Protein AF-A0A1G0KWX8-F1 (afdb_monomer_lite)

Structure (mmCIF, N/CA/C/O backbone):
data_AF-A0A1G0KWX8-F1
#
_entry.id   AF-A0A1G0KWX8-F1
#
loop_
_atom_site.group_PDB
_atom_site.id
_atom_site.type_symbol
_atom_site.label_atom_id
_atom_site.label_alt_id
_atom_site.label_comp_id
_atom_site.label_asym_id
_atom_site.label_entity_id
_atom_site.label_seq_id
_atom_site.pdbx_PDB_ins_code
_atom_site.Cartn_x
_atom_site.Cartn_y
_atom_site.Cartn_z
_atom_site.occupancy
_atom_site.B_iso_or_equiv
_atom_site.auth_seq_id
_atom_site.auth_comp_id
_atom_site.auth_asym_id
_atom_site.auth_atom_id
_atom_site.pdbx_PDB_model_num
ATOM 1 N N . MET A 1 1 ? -68.740 9.541 2.809 1.00 37.09 1 MET A N 1
ATOM 2 C CA . MET A 1 1 ? -67.711 8.485 2.849 1.00 37.09 1 MET A CA 1
ATOM 3 C C . MET A 1 1 ? -66.370 9.162 3.035 1.00 37.09 1 MET A C 1
ATOM 5 O O . MET A 1 1 ? -65.960 9.946 2.193 1.00 37.09 1 MET A O 1
ATOM 9 N N . SER A 1 2 ? -65.827 8.968 4.232 1.00 33.81 2 SER A N 1
ATOM 10 C CA . SER A 1 2 ? -64.554 9.486 4.730 1.00 33.81 2 SER A CA 1
ATOM 11 C C . SER A 1 2 ? -63.434 8.486 4.424 1.00 33.81 2 SER A C 1
ATOM 13 O O . SER A 1 2 ? -63.724 7.306 4.234 1.00 33.81 2 SER A O 1
ATOM 15 N N . GLY A 1 3 ? -62.185 8.953 4.449 1.00 24.97 3 GLY A N 1
ATOM 16 C CA . GLY A 1 3 ? -60.977 8.122 4.434 1.00 24.97 3 GLY A CA 1
ATOM 17 C C . GLY A 1 3 ? -60.048 8.516 3.288 1.00 24.97 3 GLY A C 1
ATOM 18 O O . GLY A 1 3 ? -60.210 8.010 2.189 1.00 24.97 3 GLY A O 1
ATOM 19 N N . ALA A 1 4 ? -59.224 9.559 3.385 1.00 28.92 4 ALA A N 1
ATOM 20 C CA . ALA A 1 4 ? -58.066 9.788 4.264 1.00 28.92 4 ALA A CA 1
ATOM 21 C C . ALA A 1 4 ? -56.806 9.786 3.382 1.00 28.92 4 ALA A C 1
ATOM 23 O O . ALA A 1 4 ? -56.434 8.781 2.786 1.00 28.92 4 ALA A O 1
ATOM 24 N N . ARG A 1 5 ? -56.211 10.976 3.257 1.00 28.72 5 ARG A N 1
ATOM 25 C CA . ARG A 1 5 ? -54.956 11.242 2.553 1.00 28.72 5 ARG A CA 1
ATOM 26 C C . ARG A 1 5 ? -53.808 10.726 3.418 1.00 28.72 5 ARG A C 1
ATOM 28 O O . ARG A 1 5 ? -53.734 11.098 4.586 1.00 28.72 5 ARG A O 1
ATOM 35 N N . ASN A 1 6 ? -52.916 9.931 2.836 1.00 29.81 6 ASN A N 1
ATOM 36 C CA . ASN A 1 6 ? -51.619 9.641 3.436 1.00 29.81 6 ASN A CA 1
ATOM 37 C C . ASN A 1 6 ? -50.765 10.913 3.402 1.00 29.81 6 ASN A C 1
ATOM 39 O O . ASN A 1 6 ? -50.453 11.441 2.338 1.00 29.81 6 ASN A O 1
ATOM 43 N N . THR A 1 7 ? -50.428 11.415 4.584 1.00 31.72 7 THR A N 1
ATOM 44 C CA . THR A 1 7 ? -49.403 12.433 4.806 1.00 31.72 7 THR A CA 1
ATOM 45 C C . THR A 1 7 ? -48.045 11.749 4.916 1.00 31.72 7 THR A C 1
ATOM 47 O O . THR A 1 7 ? -47.721 11.188 5.961 1.00 31.72 7 THR A O 1
ATOM 50 N N . GLU A 1 8 ? -47.242 11.822 3.857 1.00 33.25 8 GLU A N 1
ATOM 51 C CA . GLU A 1 8 ? -45.789 11.667 3.945 1.00 33.25 8 GLU A CA 1
ATOM 52 C C . GLU A 1 8 ? -45.211 12.988 4.467 1.00 33.25 8 GLU A C 1
ATOM 54 O O . GLU A 1 8 ? -44.999 13.947 3.727 1.00 33.25 8 GLU A O 1
ATOM 59 N N . GLY A 1 9 ? -45.041 13.068 5.787 1.00 25.98 9 GLY A N 1
ATOM 60 C CA . GLY A 1 9 ? -44.275 14.124 6.438 1.00 25.98 9 GLY A CA 1
ATOM 61 C C . GLY A 1 9 ? -42.812 13.708 6.512 1.00 25.98 9 GLY A C 1
ATOM 62 O O . GLY A 1 9 ? -42.458 12.845 7.312 1.00 25.98 9 GLY A O 1
ATOM 63 N N . GLY A 1 10 ? -41.970 14.316 5.676 1.00 31.62 10 GLY A N 1
ATOM 64 C CA . GLY A 1 10 ? -40.521 14.194 5.770 1.00 31.62 10 GLY A CA 1
ATOM 65 C C . GLY A 1 10 ? -40.007 14.767 7.091 1.00 31.62 10 GLY A C 1
ATOM 66 O O . GLY A 1 10 ? -40.241 15.933 7.405 1.00 31.62 10 GLY A O 1
ATOM 67 N N . VAL A 1 11 ? -39.280 13.945 7.846 1.00 32.22 11 VAL A N 1
ATOM 68 C CA . VAL A 1 11 ? -38.440 14.383 8.964 1.00 32.22 11 VAL A CA 1
ATOM 69 C C . VAL A 1 11 ? -36.991 14.222 8.513 1.00 32.22 11 VAL A C 1
ATOM 71 O O . VAL A 1 11 ? -36.465 13.113 8.471 1.00 32.22 11 VAL A O 1
ATOM 74 N N . MET A 1 12 ? -36.353 15.332 8.138 1.00 33.47 12 MET A N 1
ATOM 75 C CA . MET A 1 12 ? -34.897 15.399 8.023 1.00 33.47 12 MET A CA 1
ATOM 76 C C . MET A 1 12 ? -34.293 15.298 9.430 1.00 33.47 12 MET A C 1
ATOM 78 O O . MET A 1 12 ? -34.659 16.088 10.299 1.00 33.47 12 MET A O 1
ATOM 82 N N . GLY A 1 13 ? -33.377 14.347 9.650 1.00 38.03 13 GLY A N 1
ATOM 83 C CA . GLY A 1 13 ? -32.502 14.342 10.832 1.00 38.03 13 GLY A CA 1
ATOM 84 C C . GLY A 1 13 ? -32.439 13.070 11.686 1.00 38.03 13 GLY A C 1
ATOM 85 O O . GLY A 1 13 ? -32.066 13.169 12.851 1.00 38.03 13 GLY A O 1
ATOM 86 N N . ALA A 1 14 ? -32.768 11.882 11.171 1.00 49.09 14 ALA A N 1
ATOM 87 C CA . ALA A 1 14 ? -32.475 10.626 11.873 1.00 49.09 14 ALA A CA 1
ATOM 88 C C . ALA A 1 14 ? -31.319 9.893 11.176 1.00 49.09 14 ALA A C 1
ATOM 90 O O . ALA A 1 14 ? -31.522 9.174 10.201 1.00 49.09 14 ALA A O 1
ATOM 91 N N . GLY A 1 15 ? -30.096 10.110 11.661 1.00 65.00 15 GLY A N 1
ATOM 92 C CA . GLY A 1 15 ? -28.916 9.382 11.196 1.00 65.00 15 GLY A CA 1
ATOM 93 C C . GLY A 1 15 ? -29.049 7.862 11.387 1.00 65.00 15 GLY A C 1
ATOM 94 O O . GLY A 1 15 ? -29.709 7.393 12.318 1.00 65.00 15 GLY A O 1
ATOM 95 N N . LYS A 1 16 ? -28.441 7.070 10.495 1.00 87.69 16 LYS A N 1
ATOM 96 C CA . LYS A 1 16 ? -28.470 5.595 10.532 1.00 87.69 16 LYS A CA 1
ATOM 97 C C . LYS A 1 16 ? -27.737 5.087 11.781 1.00 87.69 16 LYS A C 1
ATOM 99 O O . LYS A 1 16 ? -26.557 5.370 11.956 1.00 87.69 16 LYS A O 1
ATOM 104 N N . SER A 1 17 ? -28.402 4.303 12.632 1.00 92.19 17 SER A N 1
ATOM 105 C CA . SER A 1 17 ? -27.800 3.709 13.837 1.00 92.19 17 SER A CA 1
ATOM 106 C C . SER A 1 17 ? -27.981 2.192 13.872 1.00 92.19 17 SER A C 1
ATOM 108 O O . SER A 1 17 ? -29.020 1.672 13.467 1.00 92.19 17 SER A O 1
ATOM 110 N N . VAL A 1 18 ? -26.955 1.476 14.335 1.00 94.56 18 VAL A N 1
ATOM 111 C CA . VAL A 1 18 ? -26.939 0.016 14.468 1.00 94.56 18 VAL A CA 1
ATOM 112 C C . VAL A 1 18 ? -26.418 -0.359 15.848 1.00 94.56 18 VAL A C 1
ATOM 114 O O . VAL A 1 18 ? -25.333 0.068 16.238 1.00 94.56 18 VAL A O 1
ATOM 117 N N . TYR A 1 19 ? -27.161 -1.213 16.550 1.00 94.81 19 TYR A N 1
ATOM 118 C CA . TYR A 1 19 ? -26.778 -1.769 17.842 1.00 94.81 19 TYR A CA 1
ATOM 119 C C . TYR A 1 19 ? -26.635 -3.290 17.761 1.00 94.81 19 TYR A C 1
ATOM 121 O O . TYR A 1 19 ? -27.469 -3.982 17.169 1.00 94.81 19 TYR A O 1
ATOM 129 N N . LEU A 1 20 ? -25.547 -3.800 18.332 1.00 93.31 20 LEU A N 1
ATOM 130 C CA . LEU A 1 20 ? -25.175 -5.204 18.319 1.00 93.31 20 LEU A CA 1
ATOM 131 C C . LEU A 1 20 ? -24.772 -5.676 19.718 1.00 93.31 20 LEU A C 1
ATOM 133 O O . LEU A 1 20 ? -24.056 -4.973 20.433 1.00 93.31 20 LEU A O 1
ATOM 137 N N . GLU A 1 21 ? -25.114 -6.915 20.048 1.00 93.00 21 GLU A N 1
ATOM 138 C CA . GLU A 1 21 ? -24.707 -7.585 21.286 1.00 93.00 21 GLU A CA 1
ATOM 139 C C . GLU A 1 21 ? -23.920 -8.862 20.988 1.00 93.00 21 GLU A C 1
ATOM 141 O O . GLU A 1 21 ? -24.140 -9.536 19.981 1.00 93.00 21 GLU A O 1
ATOM 146 N N . TYR A 1 22 ? -22.991 -9.197 21.877 1.00 92.56 22 TYR A N 1
ATOM 147 C CA . TYR A 1 22 ? -22.244 -10.447 21.886 1.00 92.56 22 TYR A CA 1
ATOM 148 C C . TYR A 1 22 ? -22.314 -11.051 23.284 1.00 92.56 22 TYR A C 1
ATOM 150 O O . TYR A 1 22 ? -21.872 -10.426 24.252 1.00 92.56 22 TYR A O 1
ATOM 158 N N . TYR A 1 23 ? -22.809 -12.284 23.359 1.00 91.12 23 TYR A N 1
ATOM 159 C CA . TYR A 1 23 ? -22.892 -13.056 24.590 1.00 91.12 23 TYR A CA 1
ATOM 160 C C . TYR A 1 23 ? -22.138 -14.379 24.447 1.00 91.12 23 TYR A C 1
ATOM 162 O O . TYR A 1 23 ? -22.341 -15.123 23.489 1.00 91.12 23 TYR A O 1
ATOM 170 N N . ASP A 1 24 ? -21.282 -14.679 25.419 1.00 89.44 24 ASP A N 1
ATOM 171 C CA . ASP A 1 24 ? -20.559 -15.944 25.531 1.00 89.44 24 ASP A CA 1
ATOM 172 C C . ASP A 1 24 ? -20.396 -16.297 27.012 1.00 89.44 24 ASP A C 1
ATOM 174 O O . ASP A 1 24 ? -19.577 -15.719 27.738 1.00 89.44 24 ASP A O 1
ATOM 178 N N . SER A 1 25 ? -21.200 -17.261 27.461 1.00 83.00 25 SER A N 1
ATOM 179 C CA . SER A 1 25 ? -21.236 -17.721 28.848 1.00 83.00 25 SER A CA 1
ATOM 180 C C . SER A 1 25 ? -19.950 -18.429 29.274 1.00 83.00 25 SER A C 1
ATOM 182 O O . SER A 1 25 ? -19.564 -18.329 30.436 1.00 83.00 25 SER A O 1
ATOM 184 N N . ALA A 1 26 ? -19.251 -19.103 28.355 1.00 87.12 26 ALA A N 1
ATOM 185 C CA . ALA A 1 26 ? -18.009 -19.810 28.664 1.00 87.12 26 ALA A CA 1
ATOM 186 C C . ALA A 1 26 ? -16.863 -18.835 28.967 1.00 87.12 26 ALA A C 1
ATOM 188 O O . ALA A 1 26 ? -15.967 -19.146 29.750 1.00 87.12 26 ALA A O 1
ATOM 189 N N . ARG A 1 27 ? -16.903 -17.639 28.367 1.00 83.38 27 ARG A N 1
ATOM 190 C CA . ARG A 1 27 ? -15.904 -16.577 28.570 1.00 83.38 27 ARG A CA 1
ATOM 191 C C . ARG A 1 27 ? -16.384 -15.441 29.471 1.00 83.38 27 ARG A C 1
ATOM 193 O O . ARG A 1 27 ? -15.672 -14.445 29.597 1.00 83.38 27 ARG A O 1
ATOM 200 N N . ASN A 1 28 ? -17.569 -15.573 30.078 1.00 86.00 28 ASN A N 1
ATOM 201 C CA . ASN A 1 28 ? -18.235 -14.515 30.847 1.00 86.00 28 ASN A CA 1
ATOM 202 C C . ASN A 1 28 ? -18.228 -13.165 30.097 1.00 86.00 28 ASN A C 1
ATOM 204 O O . ASN A 1 28 ? -17.936 -12.106 30.660 1.00 86.00 28 ASN A O 1
ATOM 208 N N . ALA A 1 29 ? -18.463 -13.225 28.785 1.00 84.38 29 ALA A N 1
ATOM 209 C CA . ALA A 1 29 ? -18.433 -12.067 27.914 1.00 84.38 29 ALA A CA 1
ATOM 210 C C . ALA A 1 29 ? -19.861 -11.638 27.591 1.00 84.38 29 ALA A C 1
ATOM 212 O O . ALA A 1 29 ? -20.644 -12.406 27.044 1.00 84.38 29 ALA A O 1
ATOM 213 N N . ASP A 1 30 ? -20.158 -10.389 27.917 1.00 91.19 30 ASP A N 1
ATOM 214 C CA . ASP A 1 30 ? -21.437 -9.740 27.664 1.00 91.19 30 ASP A CA 1
ATOM 215 C C . ASP A 1 30 ? -21.135 -8.327 27.164 1.00 91.19 30 ASP A C 1
ATOM 217 O O . ASP A 1 30 ? -20.772 -7.444 27.945 1.00 91.19 30 ASP A O 1
ATOM 221 N N . LYS A 1 31 ? -21.101 -8.155 25.842 1.00 93.12 31 LYS A N 1
ATOM 222 C CA . LYS A 1 31 ? -20.548 -6.965 25.189 1.00 93.12 31 LYS A CA 1
ATOM 223 C C . LYS A 1 31 ? -21.556 -6.343 24.245 1.00 93.12 31 LYS A C 1
ATOM 225 O O . LYS A 1 31 ? -22.181 -7.051 23.467 1.00 93.12 31 LYS A O 1
ATOM 230 N N . PHE A 1 32 ? -21.580 -5.018 24.204 1.00 94.38 32 PHE A N 1
ATOM 231 C CA . PHE A 1 32 ? -22.304 -4.275 23.185 1.00 94.38 32 PHE A CA 1
ATOM 232 C C . PHE A 1 32 ? -21.353 -3.586 22.209 1.00 94.38 32 PHE A C 1
ATOM 234 O O . PHE A 1 32 ? -20.191 -3.291 22.519 1.00 94.38 32 PHE A O 1
ATOM 241 N N . TYR A 1 33 ? -21.883 -3.306 21.028 1.00 95.75 33 TYR A N 1
ATOM 242 C CA . TYR A 1 33 ? -21.298 -2.435 20.030 1.00 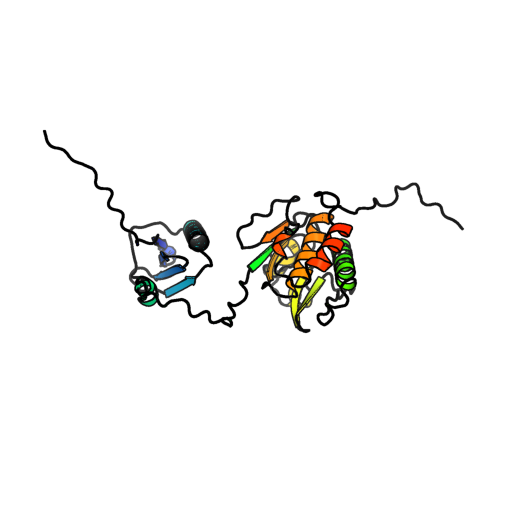95.75 33 TYR A CA 1
ATOM 243 C C . TYR A 1 33 ? -22.415 -1.617 19.382 1.00 95.75 33 TYR A C 1
ATOM 245 O O . TYR A 1 33 ? -23.362 -2.182 18.849 1.00 95.75 33 TYR A O 1
ATOM 253 N N . GLN A 1 34 ? -22.300 -0.297 19.413 1.00 93.88 34 GLN A N 1
ATOM 254 C CA . GLN A 1 34 ? -23.190 0.621 18.719 1.00 93.88 34 GLN A CA 1
ATOM 255 C C . GLN A 1 34 ? -22.392 1.415 17.700 1.00 93.88 34 GLN A C 1
ATOM 257 O O . GLN A 1 34 ? -21.266 1.823 17.973 1.00 93.88 34 GLN A O 1
ATOM 262 N N . ALA A 1 35 ? -22.982 1.667 16.544 1.00 94.69 35 ALA A N 1
ATOM 263 C CA . ALA A 1 35 ? -22.430 2.582 15.570 1.00 94.69 35 ALA A CA 1
ATOM 264 C C . ALA A 1 35 ? -23.539 3.495 15.047 1.00 94.69 35 ALA A C 1
ATOM 266 O O . ALA A 1 35 ? -24.587 3.010 14.622 1.00 94.69 35 ALA A O 1
ATOM 267 N N . THR A 1 36 ? -23.315 4.805 15.098 1.00 93.88 36 THR A N 1
ATOM 268 C CA . THR A 1 36 ? -24.276 5.808 14.632 1.00 93.88 36 THR A CA 1
ATOM 269 C C . THR A 1 36 ? -23.618 6.728 13.623 1.00 93.88 36 THR A C 1
ATOM 271 O O . THR A 1 36 ? -22.647 7.405 13.944 1.00 93.88 36 THR A O 1
ATOM 274 N N . LEU A 1 37 ? -24.178 6.762 12.421 1.00 91.25 37 LEU A N 1
ATOM 275 C CA . LEU A 1 37 ? -23.839 7.685 11.350 1.00 91.25 37 LEU A CA 1
ATOM 276 C C . LEU A 1 37 ? -24.650 8.970 11.498 1.00 91.25 37 LEU A C 1
ATOM 278 O O . LEU A 1 37 ? -25.862 8.922 11.711 1.00 91.25 37 LEU A O 1
ATOM 282 N N . LYS A 1 38 ? -23.981 10.104 11.334 1.00 87.12 38 LYS A N 1
ATOM 283 C CA . LYS A 1 38 ? -24.583 11.428 11.244 1.00 87.12 38 LYS A CA 1
ATOM 284 C C . LYS A 1 38 ? -23.724 12.277 10.313 1.00 87.12 38 LYS A C 1
ATOM 286 O O . LYS A 1 38 ? -22.532 12.428 10.567 1.00 87.12 38 LYS A O 1
ATOM 291 N N . ASP A 1 39 ? -24.330 12.803 9.254 1.00 87.81 39 ASP A N 1
ATOM 292 C CA . ASP A 1 39 ? -23.633 13.530 8.190 1.00 87.81 39 ASP A CA 1
ATOM 293 C C . ASP A 1 39 ? -22.445 12.704 7.658 1.00 87.81 39 ASP A C 1
ATOM 295 O O . ASP A 1 39 ? -22.614 11.544 7.282 1.00 87.81 39 ASP A O 1
ATOM 299 N N . SER A 1 40 ? -21.228 13.246 7.668 1.00 86.12 40 SER A N 1
ATOM 300 C CA . SER A 1 40 ? -20.014 12.521 7.284 1.00 86.12 40 SER A CA 1
ATOM 301 C C . SER A 1 40 ? -19.266 11.877 8.457 1.00 86.12 40 SER A C 1
ATOM 303 O O . SER A 1 40 ? -18.125 11.453 8.286 1.00 86.12 40 SER A O 1
ATOM 305 N N . SER A 1 41 ? -19.874 11.760 9.640 1.00 86.94 41 SER A N 1
ATOM 306 C CA . SER A 1 41 ? -19.223 11.208 10.833 1.00 86.94 41 SER A CA 1
ATOM 307 C C . SER A 1 41 ? -19.910 9.950 11.361 1.00 86.94 41 SER A C 1
ATOM 309 O O . SER A 1 41 ? -21.136 9.849 11.409 1.00 86.94 41 SER A O 1
ATOM 311 N N . VAL A 1 42 ? -19.113 8.996 11.842 1.00 92.19 42 VAL A N 1
ATOM 312 C CA . VAL A 1 42 ? -19.582 7.786 12.523 1.00 92.19 42 VAL A CA 1
ATOM 313 C C . VAL A 1 42 ? -19.093 7.784 13.967 1.00 92.19 42 VAL A C 1
ATOM 315 O O . VAL A 1 42 ? -17.897 7.862 14.240 1.00 92.19 42 VAL A O 1
ATOM 318 N N . CYS A 1 43 ? -20.017 7.665 14.917 1.00 93.69 43 CYS A N 1
ATOM 319 C CA . CYS A 1 43 ? -19.705 7.413 16.318 1.00 93.69 43 CYS A CA 1
ATOM 320 C C . CYS A 1 43 ? -19.813 5.918 16.608 1.00 93.69 43 CYS A C 1
ATOM 322 O O . CYS A 1 43 ? -20.901 5.346 16.552 1.00 93.69 43 CYS A O 1
ATOM 324 N N . TYR A 1 44 ? -18.693 5.297 16.958 1.00 95.25 44 TYR A N 1
ATOM 325 C CA . TYR A 1 44 ? -18.625 3.923 17.434 1.00 95.25 44 TYR A CA 1
ATOM 326 C C . TYR A 1 44 ? -18.598 3.912 18.958 1.00 95.25 44 TYR A C 1
ATOM 328 O O . TYR A 1 44 ? -17.766 4.586 19.558 1.00 95.25 44 TYR A O 1
ATOM 336 N N . GLN A 1 45 ? -19.448 3.111 19.594 1.00 95.12 45 GLN A N 1
ATOM 337 C CA . GLN A 1 45 ? -19.449 2.883 21.036 1.00 95.12 45 GLN A CA 1
ATOM 338 C C . GLN A 1 45 ? -19.362 1.390 21.337 1.00 95.12 45 GLN A C 1
ATOM 340 O O . GLN A 1 45 ? -19.972 0.575 20.652 1.00 95.12 45 GLN A O 1
ATOM 345 N N . TRP A 1 46 ? -18.612 1.003 22.363 1.00 96.38 46 TRP A N 1
ATOM 346 C CA . TRP A 1 46 ? -18.473 -0.403 22.740 1.00 96.38 46 TRP A CA 1
ATOM 347 C C . TRP A 1 46 ? -18.174 -0.572 24.221 1.00 96.38 46 TRP A C 1
ATOM 349 O O . TRP A 1 46 ? -17.527 0.264 24.845 1.00 96.38 46 TRP A O 1
ATOM 359 N N . GLY A 1 47 ? -18.594 -1.691 24.797 1.00 92.69 47 GLY A N 1
ATOM 360 C CA . GLY A 1 47 ? -18.353 -1.955 26.210 1.00 92.69 47 GLY A CA 1
ATOM 361 C C . GLY A 1 47 ? -19.048 -3.210 26.695 1.00 92.69 47 GLY A C 1
ATOM 362 O O . GLY A 1 47 ? -19.501 -4.025 25.895 1.00 92.69 47 GLY A O 1
ATOM 363 N N . ARG A 1 48 ? -19.124 -3.363 28.018 1.00 89.25 48 ARG A N 1
ATOM 364 C CA . ARG A 1 48 ? -19.952 -4.394 28.649 1.00 89.25 48 ARG A CA 1
ATOM 365 C C . ARG A 1 48 ? -21.413 -3.944 28.641 1.00 89.25 48 ARG A C 1
ATOM 367 O O . ARG A 1 48 ? -21.661 -2.758 28.885 1.00 89.25 48 ARG A O 1
ATOM 374 N N . CYS A 1 49 ? -22.360 -4.839 28.371 1.00 87.00 49 CYS A N 1
ATOM 375 C CA . CYS A 1 49 ? -23.783 -4.492 28.415 1.00 87.00 49 CYS A CA 1
ATOM 376 C C . CYS A 1 49 ? -24.160 -3.899 29.786 1.00 87.00 49 CYS A C 1
ATOM 378 O O . CYS A 1 49 ? -23.608 -4.280 30.820 1.00 87.00 49 CYS A O 1
ATOM 380 N N . GLY A 1 50 ? -25.030 -2.885 29.781 1.00 83.25 50 GLY A N 1
ATOM 381 C CA . GLY A 1 50 ? -25.403 -2.125 30.983 1.00 83.25 50 GLY A CA 1
ATOM 382 C C . GLY A 1 50 ? -24.398 -1.052 31.434 1.00 83.25 50 GLY A C 1
ATOM 383 O O . GLY A 1 50 ? -24.635 -0.387 32.439 1.00 83.25 50 GLY A O 1
ATOM 384 N N . THR A 1 51 ? -23.291 -0.842 30.713 1.00 86.31 51 THR A N 1
ATOM 385 C CA . THR A 1 51 ? -22.322 0.234 30.998 1.00 86.31 51 THR A CA 1
ATOM 386 C C . THR A 1 51 ? -22.370 1.335 29.938 1.00 86.31 51 THR A C 1
ATOM 388 O O . THR A 1 51 ? -22.910 1.140 28.853 1.00 86.31 51 THR A O 1
ATOM 391 N N . LYS A 1 52 ? -21.755 2.493 30.221 1.00 81.12 52 LYS A N 1
ATOM 392 C CA . LYS A 1 52 ? -21.566 3.556 29.213 1.00 81.12 52 LYS A CA 1
ATOM 393 C C . LYS A 1 52 ? -20.598 3.154 28.090 1.00 81.12 52 LYS A C 1
ATOM 395 O O . LYS A 1 52 ? -20.683 3.697 26.995 1.00 81.12 52 LYS A O 1
ATOM 400 N N . GLY A 1 53 ? -19.691 2.211 28.360 1.00 91.31 53 GLY A N 1
ATOM 401 C CA . GLY A 1 53 ? -18.638 1.809 27.432 1.00 91.31 53 GLY A CA 1
ATOM 402 C C . GLY A 1 53 ? -17.647 2.926 27.090 1.00 91.31 53 GLY A C 1
ATOM 403 O O . GLY A 1 53 ? -17.507 3.913 27.810 1.00 91.31 53 GLY A O 1
ATOM 404 N N . GLN A 1 54 ? -16.937 2.720 25.989 1.00 91.19 54 GLN A N 1
ATOM 405 C CA . GLN A 1 54 ? -16.031 3.661 25.340 1.00 91.19 54 GLN A CA 1
ATOM 406 C C . GLN A 1 54 ? -16.659 4.139 24.034 1.00 91.19 54 GLN A C 1
ATOM 408 O O . GLN A 1 54 ? -17.511 3.448 23.474 1.00 91.19 54 GLN A O 1
ATOM 413 N N . ALA A 1 55 ? -16.223 5.298 23.547 1.00 92.38 55 ALA A N 1
ATOM 414 C CA . ALA A 1 55 ? -16.670 5.858 22.283 1.00 92.38 55 ALA A CA 1
ATOM 415 C C . ALA A 1 55 ? -15.485 6.365 21.454 1.00 92.38 55 ALA A C 1
ATOM 417 O O . ALA A 1 55 ? -14.494 6.837 22.010 1.00 92.38 55 ALA A O 1
ATOM 418 N N . LYS A 1 56 ? -15.611 6.297 20.130 1.00 90.94 56 LYS A N 1
ATOM 419 C CA . LYS A 1 56 ? -14.714 6.926 19.158 1.00 90.94 56 LYS A CA 1
ATOM 420 C C . LYS A 1 56 ? -15.555 7.533 18.048 1.00 90.94 56 LYS A C 1
ATOM 422 O O . LYS A 1 56 ? -16.440 6.865 17.520 1.00 90.94 56 LYS A O 1
ATOM 427 N N . VAL A 1 57 ? -15.275 8.782 17.705 1.00 91.56 57 VAL A N 1
ATOM 428 C CA . VAL A 1 57 ? -15.869 9.446 16.544 1.00 91.56 57 VAL A CA 1
ATOM 429 C C . VAL A 1 57 ? -14.848 9.424 15.416 1.00 91.56 57 VAL A C 1
ATOM 431 O O . VAL A 1 57 ? -13.677 9.725 15.636 1.00 91.56 57 VAL A O 1
ATOM 434 N N . GLU A 1 58 ? -15.290 9.039 14.227 1.00 84.62 58 GLU A N 1
ATOM 435 C CA . GLU A 1 58 ? -14.517 9.117 12.991 1.00 84.62 58 GLU A CA 1
ATOM 436 C C . GLU A 1 58 ? -15.266 10.026 12.019 1.00 84.62 58 GLU A C 1
ATOM 438 O O . GLU A 1 58 ? -16.467 9.860 11.814 1.00 84.62 58 GLU A O 1
ATOM 443 N N . THR A 1 59 ? -14.572 11.011 11.456 1.00 85.38 59 THR A N 1
ATOM 444 C CA . THR A 1 59 ? -15.121 11.908 10.435 1.00 85.38 59 THR A CA 1
ATOM 445 C C . THR A 1 59 ? -14.515 11.538 9.095 1.00 85.38 59 THR A C 1
ATOM 447 O O . THR A 1 59 ? -13.307 11.341 8.983 1.00 85.38 59 THR A O 1
ATOM 450 N N . HIS A 1 60 ? -15.366 11.439 8.085 1.00 80.88 60 HIS A N 1
ATOM 451 C CA . HIS A 1 60 ? -15.013 11.072 6.726 1.00 80.88 60 HIS A CA 1
ATOM 452 C C . HIS A 1 60 ? -15.236 12.257 5.781 1.00 80.88 60 HIS A C 1
ATOM 454 O O . HIS A 1 60 ? -15.902 13.239 6.114 1.00 80.88 60 HIS A O 1
ATOM 460 N N . SER A 1 61 ? -14.694 12.145 4.571 1.00 70.62 61 SER A N 1
ATOM 461 C CA . SER A 1 61 ? -14.790 13.168 3.524 1.00 70.62 61 SER A CA 1
ATOM 462 C C . SER A 1 61 ? -16.208 13.371 2.982 1.00 70.62 61 SER A C 1
ATOM 464 O O . SER A 1 61 ? -16.507 14.413 2.408 1.00 70.62 61 SER A O 1
ATOM 466 N N . SER A 1 62 ? -17.091 12.381 3.141 1.00 73.19 62 SER A N 1
ATOM 467 C CA . SER A 1 62 ? -18.482 12.443 2.690 1.00 73.19 62 SER A CA 1
ATOM 468 C C . SER A 1 62 ? -19.387 11.519 3.506 1.00 73.19 62 SER A C 1
ATOM 470 O O . SER A 1 62 ? -18.928 10.544 4.105 1.00 73.19 62 SER A O 1
ATOM 472 N N . GLU A 1 63 ? -20.693 11.787 3.480 1.00 77.31 63 GLU A N 1
ATOM 473 C CA . GLU A 1 63 ? -21.718 10.910 4.067 1.00 77.31 63 GLU A CA 1
ATOM 474 C C . GLU A 1 63 ? -21.684 9.498 3.459 1.00 77.31 63 GLU A C 1
ATOM 476 O O . GLU A 1 63 ? -21.844 8.501 4.165 1.00 77.31 63 GLU A O 1
ATOM 481 N N . ARG A 1 64 ? -21.394 9.384 2.155 1.00 72.94 64 ARG A N 1
ATOM 482 C CA . ARG A 1 64 ? -21.258 8.087 1.478 1.00 72.94 64 ARG A CA 1
ATOM 483 C C . ARG A 1 64 ? -20.096 7.272 2.048 1.00 72.94 64 ARG A C 1
ATOM 485 O O . ARG A 1 64 ? -20.289 6.095 2.348 1.00 72.94 64 ARG A O 1
ATOM 492 N N . ALA A 1 65 ? -18.928 7.894 2.223 1.00 66.00 65 ALA A N 1
ATOM 493 C CA . ALA A 1 65 ? -17.753 7.242 2.801 1.00 66.00 65 ALA A CA 1
ATOM 494 C C . ALA A 1 65 ? -18.007 6.809 4.256 1.00 66.00 65 ALA A C 1
ATOM 496 O O . ALA A 1 65 ? -17.684 5.687 4.640 1.00 66.00 65 ALA A O 1
ATOM 497 N N . ALA A 1 66 ? -18.671 7.658 5.044 1.00 82.19 66 ALA A N 1
ATOM 498 C CA . ALA A 1 66 ? -19.063 7.334 6.412 1.00 82.19 66 ALA A CA 1
ATOM 499 C C . ALA A 1 66 ? -20.067 6.165 6.477 1.00 82.19 66 ALA A C 1
ATOM 501 O O . ALA A 1 66 ? -19.950 5.277 7.322 1.00 82.19 66 ALA A O 1
ATOM 502 N N . SER A 1 67 ? -21.030 6.116 5.553 1.00 83.88 67 SER A N 1
ATOM 503 C CA . SER A 1 67 ? -21.992 5.013 5.448 1.00 83.88 67 SER A CA 1
ATOM 504 C C . SER A 1 67 ? -21.322 3.683 5.079 1.00 83.88 67 SER A C 1
ATOM 506 O O . SER A 1 67 ? -21.644 2.652 5.672 1.00 83.88 67 SER A O 1
ATOM 508 N N . GLN A 1 68 ? -20.348 3.700 4.162 1.00 81.25 68 GLN A N 1
ATOM 509 C CA . GLN A 1 68 ? -19.559 2.512 3.817 1.00 81.25 68 GLN A CA 1
ATOM 510 C C . GLN A 1 68 ? -18.727 2.020 5.007 1.00 81.25 68 GLN A C 1
ATOM 512 O O . GLN A 1 68 ? -18.806 0.843 5.355 1.00 81.25 68 GLN A O 1
ATOM 517 N N . ALA A 1 69 ? -18.018 2.921 5.697 1.00 82.56 69 ALA A N 1
ATOM 518 C CA . ALA A 1 69 ? -17.239 2.579 6.889 1.00 82.56 69 ALA A CA 1
ATOM 519 C C . ALA A 1 69 ? -18.114 1.965 8.001 1.00 82.56 69 ALA A C 1
ATOM 521 O O . ALA A 1 69 ? -17.736 0.969 8.631 1.00 82.56 69 ALA A O 1
ATOM 522 N N . LEU A 1 70 ? -19.321 2.509 8.202 1.00 90.06 70 LEU A N 1
ATOM 523 C CA . LEU A 1 70 ? -20.320 1.943 9.107 1.00 90.06 70 LEU A CA 1
ATOM 524 C C . LEU A 1 70 ? -20.680 0.500 8.713 1.00 90.06 70 LEU A C 1
ATOM 526 O O . LEU A 1 70 ? -20.662 -0.393 9.565 1.00 90.06 70 LEU A O 1
ATOM 530 N N . ASP A 1 71 ? -21.018 0.264 7.445 1.00 86.19 71 ASP A N 1
ATOM 531 C CA . ASP A 1 71 ? -21.456 -1.049 6.960 1.00 86.19 71 ASP A CA 1
ATOM 532 C C . ASP A 1 71 ? -20.338 -2.096 7.037 1.00 86.19 71 ASP A C 1
ATOM 534 O O . ASP A 1 71 ? -20.569 -3.226 7.487 1.00 86.19 71 ASP A O 1
ATOM 538 N N . GLU A 1 72 ? -19.106 -1.709 6.709 1.00 87.31 72 GLU A N 1
ATOM 539 C CA . GLU A 1 72 ? -17.922 -2.549 6.877 1.00 87.31 72 GLU A CA 1
ATOM 540 C C . GLU A 1 72 ? -17.735 -2.959 8.336 1.00 87.31 72 GLU A C 1
ATOM 542 O O . GLU A 1 72 ? -17.625 -4.157 8.631 1.00 87.31 72 GLU A O 1
ATOM 547 N N . LYS A 1 73 ? -17.784 -1.998 9.268 1.00 90.19 73 LYS A N 1
ATOM 548 C CA . LYS A 1 73 ? -17.640 -2.285 10.700 1.00 90.19 73 LYS A CA 1
ATOM 549 C C . LYS A 1 73 ? -18.743 -3.188 11.222 1.00 90.19 73 LYS A C 1
ATOM 551 O O . LYS A 1 73 ? -18.458 -4.122 11.975 1.00 90.19 73 LYS A O 1
ATOM 556 N N . VAL A 1 74 ? -19.987 -2.969 10.806 1.00 90.56 74 VAL A N 1
ATOM 557 C CA . VAL A 1 74 ? -21.111 -3.833 11.186 1.00 90.56 74 VAL A CA 1
ATOM 558 C C . VAL A 1 74 ? -20.912 -5.254 10.649 1.00 90.56 74 VAL A C 1
ATOM 560 O O . VAL A 1 74 ? -21.115 -6.214 11.395 1.00 90.56 74 VAL A O 1
ATOM 563 N N . SER A 1 75 ? -20.451 -5.411 9.404 1.00 86.88 75 SER A N 1
ATOM 564 C CA . SER A 1 75 ? -20.169 -6.729 8.816 1.00 86.88 75 SER A CA 1
ATOM 565 C C . SER A 1 75 ? -19.032 -7.462 9.543 1.00 86.88 75 SER A C 1
ATOM 567 O O . SER A 1 75 ? -19.133 -8.658 9.825 1.00 86.88 75 SER A O 1
ATOM 569 N N . GLU A 1 76 ? -17.974 -6.740 9.926 1.00 87.88 76 GLU A N 1
ATOM 570 C CA . GLU A 1 76 ? -16.845 -7.271 10.689 1.00 87.88 76 GLU A CA 1
ATOM 571 C C . GLU A 1 76 ? -17.306 -7.791 12.056 1.00 87.88 76 GLU A C 1
ATOM 573 O O . GLU A 1 76 ? -16.915 -8.882 12.479 1.00 87.88 76 GLU A O 1
ATOM 578 N N . LYS A 1 77 ? -18.167 -7.035 12.749 1.00 92.25 77 LYS A N 1
ATOM 579 C CA . LYS A 1 77 ? -18.725 -7.444 14.043 1.00 92.25 77 LYS A CA 1
ATOM 580 C C . LYS A 1 77 ? -19.663 -8.636 13.907 1.00 92.25 77 LYS A C 1
ATOM 582 O O . LYS A 1 77 ? -19.551 -9.563 14.706 1.00 92.25 77 LYS A O 1
ATOM 587 N N . ALA A 1 78 ? -20.505 -8.668 12.876 1.00 87.94 78 ALA A N 1
ATOM 588 C CA . ALA A 1 78 ? -21.371 -9.812 12.604 1.00 87.94 78 ALA A CA 1
ATOM 589 C C . ALA A 1 78 ? -20.560 -11.108 12.412 1.00 87.94 78 ALA A C 1
ATOM 591 O O . ALA A 1 78 ? -20.859 -12.122 13.039 1.00 87.94 78 ALA A O 1
ATOM 592 N N . ARG A 1 79 ? -19.453 -11.063 11.653 1.00 89.50 79 ARG A N 1
ATOM 593 C CA . ARG A 1 79 ? -18.532 -12.212 11.496 1.00 89.50 79 ARG A CA 1
ATOM 594 C C . ARG A 1 79 ? -17.883 -12.658 12.812 1.00 89.50 79 ARG A C 1
ATOM 596 O O . ARG A 1 79 ? -17.498 -13.814 12.941 1.00 89.50 79 ARG A O 1
ATOM 603 N N . LYS A 1 80 ? -17.771 -11.759 13.793 1.00 89.06 80 LYS A N 1
ATOM 604 C CA . LYS A 1 80 ? -17.257 -12.042 15.145 1.00 89.06 80 LYS A CA 1
ATOM 605 C C . LYS A 1 80 ? -18.330 -12.575 16.106 1.00 89.06 80 LYS A C 1
ATOM 607 O O . LYS A 1 80 ? -18.049 -12.711 17.292 1.00 89.06 80 LYS A O 1
ATOM 612 N N . GLY A 1 81 ? -19.535 -12.872 15.614 1.00 90.75 81 GLY A N 1
ATOM 613 C CA . GLY A 1 81 ? -20.631 -13.437 16.403 1.00 90.75 81 GLY A CA 1
ATOM 614 C C . GLY A 1 81 ? -21.513 -12.400 17.098 1.00 90.75 81 GLY A C 1
ATOM 615 O O . GLY A 1 81 ? -22.339 -12.770 17.927 1.00 90.75 81 GLY A O 1
ATOM 616 N N . TYR A 1 82 ? -21.354 -11.110 16.788 1.00 94.62 82 TYR A N 1
ATOM 617 C CA . TYR A 1 82 ? -22.287 -10.093 17.267 1.00 94.62 82 TYR A CA 1
ATOM 618 C C . TYR A 1 82 ? -23.626 -10.206 16.530 1.00 94.62 82 TYR A C 1
ATOM 620 O O . TYR A 1 82 ? -23.658 -10.370 15.311 1.00 94.62 82 TYR A O 1
ATOM 628 N N . SER A 1 83 ? -24.727 -10.052 17.259 1.00 90.81 83 SER A N 1
ATOM 629 C CA . SER A 1 83 ? -26.091 -10.119 16.727 1.00 90.81 83 SER A CA 1
ATOM 630 C C . SER A 1 83 ? -26.789 -8.768 16.848 1.00 90.81 83 SER A C 1
ATOM 632 O O . SER A 1 83 ? -26.605 -8.068 17.841 1.00 90.81 83 SER A O 1
ATOM 634 N N . ARG A 1 84 ? -27.596 -8.393 15.847 1.00 91.38 84 ARG A N 1
ATOM 635 C CA . ARG A 1 84 ? -28.427 -7.178 15.911 1.00 91.38 84 ARG A CA 1
ATOM 636 C C . ARG A 1 84 ? -29.519 -7.346 16.962 1.00 91.38 84 ARG A C 1
ATOM 638 O O . ARG A 1 84 ? -30.270 -8.317 16.906 1.00 91.38 84 ARG A O 1
ATOM 645 N N . THR A 1 85 ? -29.632 -6.378 17.864 1.00 87.25 85 THR A N 1
ATOM 646 C CA . THR A 1 85 ? -30.705 -6.302 18.865 1.00 87.25 85 THR A CA 1
ATOM 647 C C . THR A 1 85 ? -31.328 -4.902 18.853 1.00 87.25 85 THR A C 1
ATOM 649 O O . THR A 1 85 ? -30.853 -4.006 18.157 1.00 87.25 85 THR A O 1
ATOM 652 N N . GLY A 1 86 ? -32.429 -4.711 19.583 1.00 80.00 86 GLY A N 1
ATOM 653 C CA . GLY A 1 86 ? -33.123 -3.419 19.690 1.00 80.00 86 GLY A CA 1
ATOM 654 C C . GLY A 1 86 ? -32.559 -2.480 20.760 1.00 80.00 86 GLY A C 1
ATOM 655 O O . GLY A 1 86 ? -33.238 -1.529 21.140 1.00 80.00 86 GLY A O 1
ATOM 656 N N . GLY A 1 87 ? -31.376 -2.777 21.306 1.00 81.38 87 GLY A N 1
ATOM 657 C CA . GLY A 1 87 ? -30.754 -1.951 22.335 1.00 81.38 87 GLY A CA 1
ATOM 658 C C . GLY A 1 87 ? -30.255 -0.607 21.802 1.00 81.38 87 GLY A C 1
ATOM 659 O O . GLY A 1 87 ? -30.156 -0.376 20.598 1.00 81.38 87 GLY A O 1
ATOM 660 N N . SER A 1 88 ? -29.929 0.296 22.724 1.00 85.00 88 SER A N 1
ATOM 661 C CA . SER A 1 88 ? -29.239 1.545 22.407 1.00 85.00 88 SER A CA 1
ATOM 662 C C . SER A 1 88 ? -28.515 2.076 23.638 1.00 85.00 88 SER A C 1
ATOM 664 O O . SER A 1 88 ? -29.062 2.051 24.742 1.00 85.00 88 SER A O 1
ATOM 666 N N . VAL A 1 89 ? -27.314 2.603 23.445 1.00 83.94 89 VAL A N 1
ATOM 667 C CA . VAL A 1 89 ? -26.565 3.381 24.428 1.00 83.94 89 VAL A CA 1
ATOM 668 C C . VAL A 1 89 ? -26.624 4.854 24.015 1.00 83.94 89 VAL A C 1
ATOM 670 O O . VAL A 1 89 ? -26.450 5.162 22.833 1.00 83.94 89 VAL A O 1
ATOM 673 N N . PRO A 1 90 ? -26.875 5.787 24.952 1.00 84.38 90 PRO A N 1
ATOM 674 C CA . PRO A 1 90 ? -26.876 7.210 24.638 1.00 84.38 90 PRO A CA 1
ATOM 675 C C . PRO A 1 90 ? -25.552 7.650 24.002 1.00 84.38 90 PRO A C 1
ATOM 677 O O . PRO A 1 90 ? -24.468 7.310 24.489 1.00 84.38 90 PRO A O 1
ATOM 680 N N . LEU A 1 91 ? -25.647 8.422 22.920 1.00 83.62 91 LEU A N 1
ATOM 681 C CA . LEU A 1 91 ? -24.480 8.981 22.243 1.00 83.62 91 LEU A CA 1
ATOM 682 C C . LEU A 1 91 ? -23.751 9.982 23.154 1.00 83.62 91 LEU A C 1
ATOM 684 O O . LEU A 1 91 ? -24.399 10.656 23.963 1.00 83.62 91 LEU A O 1
ATOM 688 N N . PRO A 1 92 ? -22.422 10.134 23.015 1.00 80.62 92 PRO A N 1
ATOM 689 C CA . PRO A 1 92 ? -21.693 11.201 23.688 1.00 80.62 92 PRO A CA 1
ATOM 690 C C . PRO A 1 92 ? -22.270 12.573 23.308 1.00 80.62 92 PRO A C 1
ATOM 692 O O . PRO A 1 92 ? -22.644 12.800 22.154 1.00 80.62 92 PRO A O 1
ATOM 695 N N . GLN A 1 93 ? -22.336 13.500 24.271 1.00 72.94 93 GLN A N 1
ATOM 696 C CA . GLN A 1 93 ? -22.922 14.833 24.059 1.00 72.94 93 GLN A CA 1
ATOM 697 C C . GLN A 1 93 ? -22.254 15.598 22.908 1.00 72.94 93 GLN A C 1
ATOM 699 O O . GLN A 1 93 ? -22.956 16.260 22.147 1.00 72.94 93 GLN A O 1
ATOM 704 N N . GLU A 1 94 ? -20.941 15.436 22.733 1.00 69.44 94 GLU A N 1
ATOM 705 C CA . GLU A 1 94 ? -20.159 16.049 21.650 1.00 69.44 94 GLU A CA 1
ATOM 706 C C . GLU A 1 94 ? -20.658 15.638 20.254 1.00 69.44 94 GLU A C 1
ATOM 708 O O . GLU A 1 94 ? -20.757 16.470 19.359 1.00 69.44 94 GLU A O 1
ATOM 713 N N . PHE A 1 95 ? -21.079 14.381 20.076 1.00 76.25 95 PHE A N 1
ATOM 714 C CA . PHE A 1 95 ? -21.634 13.897 18.806 1.00 76.25 95 PHE A CA 1
ATOM 715 C C . PHE A 1 95 ? -23.099 14.333 18.606 1.00 76.25 95 PHE A C 1
ATOM 717 O O . PHE A 1 95 ? -23.564 14.591 17.489 1.00 76.25 95 PHE A O 1
ATOM 724 N N . SER A 1 96 ? -23.840 14.464 19.710 1.00 64.06 96 SER A N 1
ATOM 725 C CA . SER A 1 96 ? -25.244 14.877 19.698 1.00 64.06 96 SER A CA 1
ATOM 726 C C . SER A 1 96 ? -25.410 16.364 19.337 1.00 64.06 96 SER A C 1
ATOM 728 O O . SER A 1 96 ? -26.278 16.708 18.535 1.00 64.06 96 SER A O 1
ATOM 730 N N . GLN A 1 97 ? -24.529 17.242 19.836 1.00 59.47 97 GLN A N 1
ATOM 731 C CA . GLN A 1 97 ? -24.640 18.702 19.676 1.00 59.47 97 GLN A CA 1
ATOM 732 C C . GLN A 1 97 ? -24.235 19.247 18.296 1.00 59.47 97 GLN A C 1
ATOM 734 O O . GLN A 1 97 ? -24.655 20.346 17.945 1.00 59.47 97 GLN A O 1
ATOM 739 N N . ALA A 1 98 ? -23.540 18.476 17.455 1.00 58.84 98 ALA A N 1
ATOM 740 C CA . ALA A 1 98 ? -23.187 18.876 16.085 1.00 58.84 98 ALA A CA 1
ATOM 741 C C . ALA A 1 98 ? -24.391 18.988 15.103 1.00 58.84 98 ALA A C 1
ATOM 743 O O . ALA A 1 98 ? -24.196 19.009 13.900 1.00 58.84 98 ALA A O 1
ATOM 744 N N . ALA A 1 99 ? -25.646 18.989 15.588 1.00 46.19 99 ALA A N 1
ATOM 745 C CA . ALA A 1 99 ? -26.883 18.982 14.778 1.00 46.19 99 ALA A CA 1
ATOM 746 C C . ALA A 1 99 ? -27.618 20.333 14.675 1.00 46.19 99 ALA A C 1
ATOM 748 O O . ALA A 1 99 ? -28.666 20.391 14.034 1.00 46.19 99 ALA A O 1
ATOM 749 N N . SER A 1 100 ? -27.128 21.412 15.287 1.00 41.69 100 SER A N 1
ATOM 750 C CA . SER A 1 100 ? -27.764 22.725 15.115 1.00 41.69 100 SER A CA 1
ATOM 751 C C . SER A 1 100 ? -27.015 23.532 14.055 1.00 41.69 100 SER A C 1
ATOM 753 O O . SER A 1 100 ? -25.814 23.745 14.226 1.00 41.69 100 SER A O 1
ATOM 755 N N . PRO A 1 101 ? -27.681 24.009 12.985 1.00 41.47 101 PRO A N 1
ATOM 756 C CA . PRO A 1 101 ? -27.030 24.857 11.999 1.00 41.47 101 PRO A CA 1
ATOM 757 C C . PRO A 1 101 ? -26.603 26.165 12.686 1.00 41.47 101 PRO A C 1
ATOM 759 O O . PRO A 1 101 ? -27.456 26.851 13.258 1.00 41.47 101 PRO A O 1
ATOM 762 N N . PRO A 1 102 ? -25.311 26.535 12.675 1.00 44.06 102 PRO A N 1
ATOM 763 C CA . PRO A 1 102 ? -24.908 27.853 13.135 1.00 44.06 102 PRO A C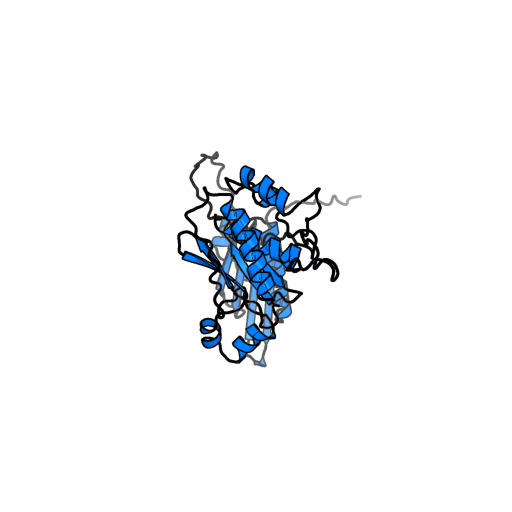A 1
ATOM 764 C C . PRO A 1 102 ? -25.487 28.919 12.185 1.00 44.06 102 PRO A C 1
ATOM 766 O O . PRO A 1 102 ? -25.660 28.652 10.990 1.00 44.06 102 PRO A O 1
ATOM 769 N N . PRO A 1 103 ? -25.819 30.126 12.684 1.00 38.44 103 PRO A N 1
ATOM 770 C CA . PRO A 1 103 ? -26.318 31.200 11.839 1.00 38.44 103 PRO A CA 1
ATOM 771 C C . PRO A 1 103 ? -25.288 31.495 10.750 1.00 38.44 103 PRO A C 1
ATOM 773 O O . PRO A 1 103 ? -24.096 31.624 11.029 1.00 38.44 103 PRO A O 1
ATOM 776 N N . LYS A 1 104 ? -25.787 31.567 9.514 1.00 43.31 104 LYS A N 1
ATOM 777 C CA . LYS A 1 104 ? -25.058 31.824 8.272 1.00 43.31 104 LYS A CA 1
ATOM 778 C C . LYS A 1 104 ? -24.127 33.031 8.449 1.00 43.31 104 LYS A C 1
ATOM 780 O O . LYS A 1 104 ? -24.559 34.169 8.299 1.00 43.31 104 LYS A O 1
ATOM 785 N N . LYS A 1 105 ? -22.862 32.781 8.788 1.00 37.34 105 LYS A N 1
ATOM 786 C CA . LYS A 1 105 ? -21.788 33.728 8.509 1.00 37.34 105 LYS A CA 1
ATOM 787 C C . LYS A 1 105 ? -21.422 33.523 7.051 1.00 37.34 105 LYS A C 1
ATOM 789 O O . LYS A 1 105 ? -21.140 32.402 6.631 1.00 37.34 105 LYS A O 1
ATOM 794 N N . GLU A 1 106 ? -21.542 34.601 6.287 1.00 40.22 106 GLU A N 1
ATOM 795 C CA . GLU A 1 106 ? -20.956 34.716 4.958 1.00 40.22 106 GLU A CA 1
ATOM 796 C C . GLU A 1 106 ? -19.509 34.212 4.995 1.00 40.22 106 GLU A C 1
ATOM 798 O O . GLU A 1 106 ? -18.832 34.391 6.013 1.00 40.22 106 GLU A O 1
ATOM 803 N N . PRO A 1 107 ? -19.046 33.535 3.933 1.00 38.69 107 PRO A N 1
ATOM 804 C CA . PRO A 1 107 ? -17.708 32.989 3.916 1.00 38.69 107 PRO A CA 1
ATOM 805 C C . PRO A 1 107 ? -16.727 34.158 3.863 1.00 38.69 107 PRO A C 1
ATOM 807 O O . PRO A 1 107 ? -16.471 34.725 2.804 1.00 38.69 107 PRO A O 1
ATOM 810 N N . GLU A 1 108 ? -16.163 34.514 5.015 1.00 37.06 108 GLU A N 1
ATOM 811 C CA . GLU A 1 108 ? -14.833 35.099 5.036 1.00 37.06 108 GLU A CA 1
ATOM 812 C C . GLU A 1 108 ? -13.898 34.010 4.514 1.00 37.06 108 GLU A C 1
ATOM 814 O O . GLU A 1 108 ? -13.561 33.046 5.201 1.00 37.06 108 GLU A O 1
ATOM 819 N N . THR A 1 109 ? -13.570 34.131 3.230 1.00 35.72 109 THR A N 1
ATOM 820 C CA . THR A 1 109 ? -12.476 33.427 2.577 1.00 35.72 109 THR A CA 1
ATOM 821 C C . THR A 1 109 ? -11.211 33.698 3.373 1.00 35.72 109 THR A C 1
ATOM 823 O O . THR A 1 109 ? -10.597 34.754 3.224 1.00 35.72 109 THR A O 1
ATOM 826 N N . ASN A 1 110 ? -10.854 32.759 4.241 1.00 37.41 110 ASN A N 1
ATOM 827 C CA . ASN A 1 110 ? -9.544 32.703 4.852 1.00 37.41 110 ASN A CA 1
ATOM 828 C C . ASN A 1 110 ? -8.692 31.789 3.953 1.00 37.41 110 ASN A C 1
ATOM 830 O O . ASN A 1 110 ? -8.943 30.583 3.941 1.00 37.41 110 ASN A O 1
ATOM 834 N N . PRO A 1 111 ? -7.774 32.330 3.132 1.00 37.00 111 PRO A N 1
ATOM 835 C CA . PRO A 1 111 ? -7.056 31.547 2.127 1.00 37.00 111 PRO A CA 1
ATOM 836 C C . PRO A 1 111 ? -6.004 30.575 2.693 1.00 37.00 111 PRO A C 1
ATOM 838 O O . PRO A 1 111 ? -5.430 29.836 1.908 1.00 37.00 111 PRO A O 1
ATOM 841 N N . ASP A 1 112 ? -5.796 30.514 4.014 1.00 39.06 112 ASP A N 1
ATOM 842 C CA . ASP A 1 112 ? -4.691 29.760 4.635 1.00 39.06 112 ASP A CA 1
ATOM 843 C C . ASP A 1 112 ? -5.130 28.720 5.688 1.00 39.06 112 ASP A C 1
ATOM 845 O O . ASP A 1 112 ? -4.408 28.441 6.645 1.00 39.06 112 ASP A O 1
ATOM 849 N N . GLN A 1 113 ? -6.314 28.108 5.559 1.00 37.44 113 GLN A N 1
ATOM 850 C CA . GLN A 1 113 ? -6.539 26.835 6.258 1.00 37.44 113 GLN A CA 1
ATOM 851 C C . GLN A 1 113 ? -5.983 25.695 5.409 1.00 37.44 113 GLN A C 1
ATOM 853 O O . GLN A 1 113 ? -6.698 25.120 4.591 1.00 37.44 113 GLN A O 1
ATOM 858 N N . ASP A 1 114 ? -4.707 25.384 5.648 1.00 38.75 114 ASP A N 1
ATOM 859 C CA . ASP A 1 114 ? -4.064 24.116 5.308 1.00 38.75 114 ASP A CA 1
ATOM 860 C C . ASP A 1 114 ? -4.926 22.961 5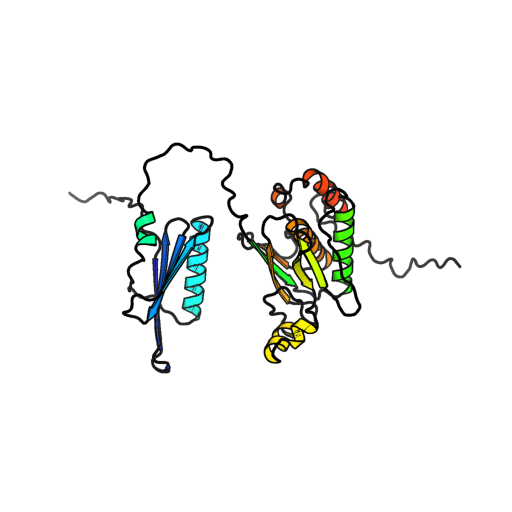.837 1.00 38.75 114 ASP A C 1
ATOM 862 O O . ASP A 1 114 ? -4.790 22.489 6.968 1.00 38.75 114 ASP A O 1
ATOM 866 N N . SER A 1 115 ? -5.876 22.514 5.019 1.00 47.53 115 SER A N 1
ATOM 867 C CA . SER A 1 115 ? -6.480 21.204 5.170 1.00 47.53 115 SER A CA 1
ATOM 868 C C . SER A 1 115 ? -5.342 20.199 5.070 1.00 47.53 115 SER A C 1
ATOM 870 O O . SER A 1 115 ? -4.721 20.112 4.006 1.00 47.53 115 SER A O 1
ATOM 872 N N . GLU A 1 116 ? -5.048 19.476 6.157 1.00 43.75 116 GLU A N 1
ATOM 873 C CA . GLU A 1 116 ? -4.078 18.379 6.123 1.00 43.75 116 GLU A CA 1
ATOM 874 C C . GLU A 1 116 ? -4.319 17.547 4.855 1.00 43.75 116 GLU A C 1
ATOM 876 O O . GLU A 1 116 ? -5.476 17.201 4.571 1.00 43.75 116 GLU A O 1
ATOM 881 N N . PRO A 1 117 ? -3.276 17.269 4.049 1.00 47.91 117 PRO A N 1
ATOM 882 C CA . PRO A 1 117 ? -3.459 16.577 2.787 1.00 47.91 117 PRO A CA 1
ATOM 883 C C . PRO A 1 117 ? -4.131 15.247 3.090 1.00 47.91 117 PRO A C 1
ATOM 885 O O . PRO A 1 117 ? -3.593 14.449 3.859 1.00 47.91 117 PRO A O 1
ATOM 888 N N . ALA A 1 118 ? -5.319 15.041 2.514 1.00 56.69 118 ALA A N 1
ATOM 889 C CA . ALA A 1 118 ? -6.106 13.833 2.703 1.00 56.69 118 ALA A CA 1
ATOM 890 C C . ALA A 1 118 ? -5.187 12.616 2.542 1.00 56.69 118 ALA A C 1
ATOM 892 O O . ALA A 1 118 ? -4.687 12.348 1.446 1.00 56.69 118 ALA A O 1
ATOM 893 N N . SER A 1 119 ? -4.900 11.937 3.654 1.00 55.97 119 SER A N 1
ATOM 894 C CA . SER A 1 119 ? -4.101 10.723 3.622 1.00 55.97 119 SER A CA 1
ATOM 895 C C . SER A 1 119 ? -4.945 9.642 2.965 1.00 55.97 119 SER A C 1
ATOM 897 O O . SER A 1 119 ? -6.106 9.430 3.322 1.00 55.97 119 SER A O 1
ATOM 899 N N . TYR A 1 120 ? -4.379 8.989 1.960 1.00 69.88 120 TYR A N 1
ATOM 900 C CA . TYR A 1 120 ? -4.980 7.819 1.347 1.00 69.88 120 TYR A CA 1
ATOM 901 C C . TYR A 1 120 ? -3.933 6.714 1.264 1.00 69.88 120 TYR A C 1
ATOM 903 O O . TYR A 1 120 ? -2.733 6.915 1.470 1.00 69.88 120 TYR A O 1
ATOM 911 N N . PHE A 1 121 ? -4.419 5.510 1.014 1.00 73.06 121 PHE A N 1
ATOM 912 C CA . PHE A 1 121 ? -3.622 4.304 1.065 1.00 73.06 121 PHE A CA 1
ATOM 913 C C . PHE A 1 121 ? -3.619 3.626 -0.296 1.00 73.06 121 PHE A C 1
ATOM 915 O O . PHE A 1 121 ? -4.677 3.407 -0.888 1.00 73.06 121 PHE A O 1
ATOM 922 N N . LEU A 1 122 ? -2.430 3.253 -0.759 1.00 76.25 122 LEU A N 1
ATOM 923 C CA . LEU A 1 122 ? -2.242 2.377 -1.905 1.00 76.25 122 LEU A CA 1
ATOM 924 C C . LEU A 1 122 ? -2.175 0.937 -1.400 1.00 76.25 122 LEU A C 1
ATOM 926 O O . LEU A 1 122 ? -1.220 0.546 -0.731 1.00 76.25 122 LEU A O 1
ATOM 930 N N . ASN A 1 123 ? -3.194 0.148 -1.710 1.00 78.94 123 ASN A N 1
ATOM 931 C CA . ASN A 1 123 ? -3.192 -1.292 -1.514 1.00 78.94 123 ASN A CA 1
ATOM 932 C C . ASN A 1 123 ? -2.577 -1.941 -2.747 1.00 78.94 123 ASN A C 1
ATOM 934 O O . ASN A 1 123 ? -3.021 -1.675 -3.858 1.00 78.94 123 ASN A O 1
ATOM 938 N N . TRP A 1 124 ? -1.612 -2.829 -2.580 1.00 85.88 124 TRP A N 1
ATOM 939 C CA . TRP A 1 124 ? -1.057 -3.594 -3.693 1.00 85.88 124 TRP A CA 1
ATOM 940 C C . TRP A 1 124 ? -1.169 -5.089 -3.427 1.00 85.88 124 TRP A C 1
ATOM 942 O O . TRP A 1 124 ? -1.241 -5.520 -2.275 1.00 85.88 124 TRP A O 1
ATOM 952 N N . LYS A 1 125 ? -1.186 -5.881 -4.498 1.00 84.50 125 LYS A N 1
ATOM 953 C CA . LYS A 1 125 ? -1.220 -7.338 -4.470 1.00 84.50 125 LYS A CA 1
ATOM 954 C C . LYS A 1 125 ? -0.487 -7.920 -5.678 1.00 84.50 125 LYS A C 1
ATOM 956 O O . LYS A 1 125 ? -0.828 -7.663 -6.826 1.00 84.50 125 LYS A O 1
ATOM 961 N N . ALA A 1 126 ? 0.513 -8.753 -5.424 1.00 86.62 126 ALA A N 1
ATOM 962 C CA . ALA A 1 126 ? 1.266 -9.449 -6.461 1.00 86.62 126 ALA A CA 1
ATOM 963 C C . ALA A 1 126 ? 0.698 -10.863 -6.657 1.00 86.62 126 ALA A C 1
ATOM 965 O O . ALA A 1 126 ? 1.005 -11.781 -5.893 1.00 86.62 126 ALA A O 1
ATOM 966 N N . ALA A 1 127 ? -0.160 -11.033 -7.671 1.00 71.81 127 ALA A N 1
ATOM 967 C CA . ALA A 1 127 ? -0.731 -12.334 -8.040 1.00 71.81 127 ALA A CA 1
ATOM 968 C C . ALA A 1 127 ? 0.265 -13.231 -8.799 1.00 71.81 127 ALA A C 1
ATOM 970 O O . ALA A 1 127 ? 0.085 -14.449 -8.862 1.00 71.81 127 ALA A O 1
ATOM 971 N N . ARG A 1 128 ? 1.319 -12.633 -9.366 1.00 83.50 128 ARG A N 1
ATOM 972 C CA . ARG A 1 128 ? 2.455 -13.316 -9.991 1.00 83.50 128 ARG A CA 1
ATOM 973 C C . ARG A 1 128 ? 3.745 -12.949 -9.251 1.00 83.50 128 ARG A C 1
ATOM 975 O O . ARG A 1 128 ? 3.818 -11.840 -8.726 1.00 83.50 128 ARG A O 1
ATOM 982 N N . PRO A 1 129 ? 4.740 -13.852 -9.209 1.00 89.69 129 PRO A N 1
ATOM 983 C CA . PRO A 1 129 ? 6.051 -13.554 -8.647 1.00 89.69 129 PRO A CA 1
ATOM 984 C C . PRO A 1 129 ? 6.692 -12.316 -9.283 1.00 89.69 129 PRO A C 1
ATOM 986 O O . PRO A 1 129 ? 6.919 -12.292 -10.491 1.00 89.69 129 PRO A O 1
ATOM 989 N N . ILE A 1 130 ? 7.009 -11.319 -8.461 1.00 89.75 130 ILE A N 1
ATOM 990 C CA . ILE A 1 130 ? 7.894 -10.205 -8.808 1.00 89.75 130 ILE A CA 1
ATOM 991 C C . ILE A 1 130 ? 9.293 -10.580 -8.330 1.00 89.75 130 ILE A C 1
ATOM 993 O O . ILE A 1 130 ? 9.569 -10.562 -7.129 1.00 89.75 130 ILE A O 1
ATOM 997 N N . ASP A 1 131 ? 10.170 -10.968 -9.249 1.00 89.62 131 ASP A N 1
ATOM 998 C CA . ASP A 1 131 ? 11.556 -11.292 -8.918 1.00 89.62 131 ASP A CA 1
ATOM 999 C C . ASP A 1 131 ? 12.423 -10.030 -8.733 1.00 89.62 131 ASP A C 1
ATOM 1001 O O . ASP A 1 131 ? 11.967 -8.891 -8.855 1.00 89.62 131 ASP A O 1
ATOM 1005 N N . ALA A 1 132 ? 13.688 -10.230 -8.358 1.00 86.00 132 ALA A N 1
ATOM 1006 C CA . ALA A 1 132 ? 14.615 -9.125 -8.132 1.00 86.00 132 ALA A CA 1
ATOM 1007 C C . ALA A 1 132 ? 14.921 -8.338 -9.419 1.00 86.00 132 ALA A C 1
ATOM 1009 O O . ALA A 1 132 ? 15.079 -7.122 -9.350 1.00 86.00 132 ALA A O 1
ATOM 1010 N N . ALA A 1 133 ? 14.958 -9.010 -10.574 1.00 87.31 133 ALA A N 1
ATOM 1011 C CA . ALA A 1 133 ? 15.230 -8.368 -11.856 1.00 87.31 133 ALA A CA 1
ATOM 1012 C C . ALA A 1 133 ? 14.072 -7.445 -12.261 1.00 87.31 133 ALA A C 1
ATOM 1014 O O . ALA A 1 133 ? 14.308 -6.316 -12.676 1.00 87.31 133 ALA A O 1
ATOM 1015 N N . ALA A 1 134 ? 12.828 -7.878 -12.043 1.00 88.12 134 ALA A N 1
ATOM 1016 C CA . ALA A 1 134 ? 11.627 -7.074 -12.248 1.00 88.12 134 ALA A CA 1
ATOM 1017 C C . ALA A 1 134 ? 11.611 -5.803 -11.380 1.00 88.12 134 ALA A C 1
ATOM 1019 O O . ALA A 1 134 ? 11.240 -4.724 -11.852 1.00 88.12 134 ALA A O 1
ATOM 1020 N N . LEU A 1 135 ? 12.027 -5.914 -10.109 1.00 87.62 135 LEU A N 1
ATOM 1021 C CA . LEU A 1 135 ? 12.169 -4.755 -9.219 1.00 87.62 135 LEU A CA 1
ATOM 1022 C C . LEU A 1 135 ? 13.228 -3.778 -9.734 1.00 87.62 135 LEU A C 1
ATOM 1024 O O . LEU A 1 135 ? 12.966 -2.578 -9.786 1.00 87.62 135 LEU A O 1
ATOM 1028 N N . GLU A 1 136 ? 14.403 -4.287 -10.107 1.00 85.31 136 GLU A N 1
ATOM 1029 C CA . GLU A 1 136 ? 15.527 -3.480 -10.586 1.00 85.31 136 GLU A CA 1
ATOM 1030 C C . GLU A 1 136 ? 15.197 -2.778 -11.907 1.00 85.31 136 GLU A C 1
ATOM 1032 O O . GLU A 1 136 ? 15.380 -1.568 -12.018 1.00 85.31 136 GL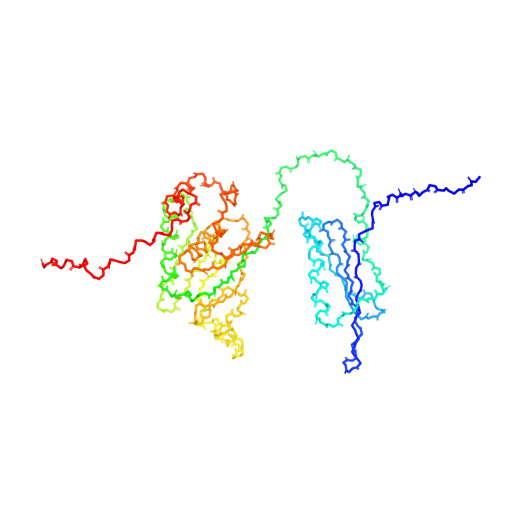U A O 1
ATOM 1037 N N . GLU A 1 137 ? 14.622 -3.499 -12.872 1.00 85.56 137 GLU A N 1
ATOM 1038 C CA . GLU A 1 137 ? 14.172 -2.950 -14.153 1.00 85.56 137 GLU A CA 1
ATOM 1039 C C . GLU A 1 137 ? 13.139 -1.834 -13.951 1.00 85.56 137 GLU A C 1
ATOM 1041 O O . GLU A 1 137 ? 13.276 -0.741 -14.509 1.00 85.56 137 GLU A O 1
ATOM 1046 N N . SER A 1 138 ? 12.130 -2.081 -13.111 1.00 85.94 138 SER A N 1
ATOM 1047 C CA . SER A 1 138 ? 11.064 -1.109 -12.851 1.00 85.94 138 SER A CA 1
ATOM 1048 C C . SER A 1 138 ? 11.587 0.135 -12.133 1.00 85.94 138 SER A C 1
ATOM 1050 O O . SER A 1 138 ? 11.192 1.262 -12.448 1.00 85.94 138 SER A O 1
ATOM 1052 N N . ALA A 1 139 ? 12.498 -0.044 -11.179 1.00 85.69 139 ALA A N 1
ATOM 1053 C CA . ALA A 1 139 ? 13.103 1.056 -10.445 1.00 85.69 139 ALA A CA 1
ATOM 1054 C C . ALA A 1 139 ? 14.069 1.871 -11.321 1.00 85.69 139 ALA A C 1
ATOM 1056 O O . ALA A 1 139 ? 14.062 3.100 -11.260 1.00 85.69 139 ALA A O 1
ATOM 1057 N N . GLU A 1 140 ? 14.826 1.221 -12.204 1.00 84.31 140 GLU A N 1
ATOM 1058 C CA . GLU A 1 140 ? 15.688 1.886 -13.179 1.00 84.31 140 GLU A CA 1
ATOM 1059 C C . GLU A 1 140 ? 14.873 2.682 -14.211 1.00 84.31 140 GLU A C 1
ATOM 1061 O O . GLU A 1 140 ? 15.216 3.824 -14.519 1.00 84.31 140 GLU A O 1
ATOM 1066 N N . LEU A 1 141 ? 13.760 2.140 -14.715 1.00 82.31 141 LEU A N 1
ATOM 1067 C CA . LEU A 1 141 ? 12.869 2.877 -15.615 1.00 82.31 141 LEU A CA 1
ATOM 1068 C C . LEU A 1 141 ? 12.224 4.084 -14.913 1.00 82.31 141 LEU A C 1
ATOM 1070 O O . LEU A 1 141 ? 12.196 5.177 -15.481 1.00 82.31 141 LEU A O 1
ATOM 1074 N N . THR A 1 142 ? 11.781 3.912 -13.661 1.00 83.38 142 THR A N 1
ATOM 1075 C CA . THR A 1 142 ? 11.279 5.011 -12.813 1.00 83.38 142 THR A CA 1
ATOM 1076 C C . THR A 1 142 ? 12.332 6.109 -12.686 1.00 83.38 142 THR A C 1
ATOM 1078 O O . THR A 1 142 ? 12.044 7.280 -12.936 1.00 83.38 142 THR A O 1
ATOM 1081 N N . ARG A 1 143 ? 13.574 5.728 -12.358 1.00 81.94 143 ARG A N 1
ATOM 1082 C CA . ARG A 1 143 ? 14.704 6.649 -12.213 1.00 81.94 143 ARG A CA 1
ATOM 1083 C C . ARG A 1 143 ? 14.963 7.419 -13.501 1.00 81.94 143 ARG A C 1
ATOM 1085 O O . ARG A 1 143 ? 15.051 8.638 -13.453 1.00 81.94 143 ARG A O 1
ATOM 1092 N N . ARG A 1 144 ? 15.016 6.745 -14.656 1.00 81.19 144 ARG A N 1
ATOM 1093 C CA . ARG A 1 144 ? 15.221 7.423 -15.947 1.00 81.19 144 ARG A CA 1
ATOM 1094 C C . ARG A 1 144 ? 14.149 8.475 -16.215 1.00 81.19 144 ARG A C 1
ATOM 1096 O O . ARG A 1 144 ? 14.500 9.560 -16.663 1.00 81.19 144 ARG A O 1
ATOM 1103 N N . ILE A 1 145 ? 12.875 8.187 -15.943 1.00 78.50 145 ILE A N 1
ATOM 1104 C CA . ILE A 1 145 ? 11.779 9.150 -16.149 1.00 78.50 145 ILE A CA 1
ATOM 1105 C C . ILE A 1 145 ? 11.949 10.367 -15.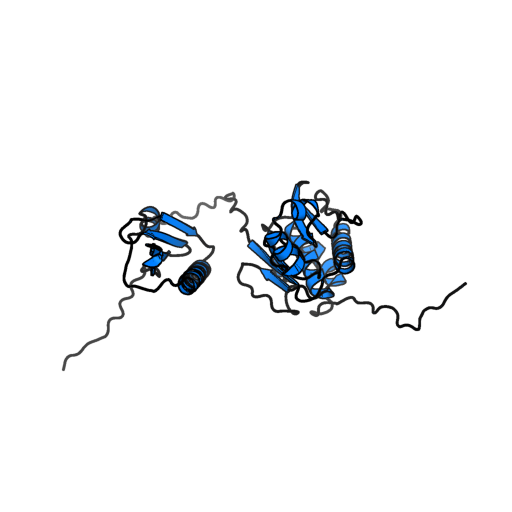228 1.00 78.50 145 ILE A C 1
ATOM 1107 O O . ILE A 1 145 ? 11.831 11.504 -15.685 1.00 78.50 145 ILE A O 1
ATOM 1111 N N . ILE A 1 146 ? 12.282 10.137 -13.956 1.00 77.88 146 ILE A N 1
ATOM 1112 C CA . ILE A 1 146 ? 12.507 11.211 -12.979 1.00 77.88 146 ILE A CA 1
ATOM 1113 C C . ILE A 1 146 ? 13.750 12.042 -13.341 1.00 77.88 146 ILE A C 1
ATOM 1115 O O . ILE A 1 146 ? 13.697 13.266 -13.273 1.00 77.88 146 ILE A O 1
ATOM 1119 N N . ASP A 1 147 ? 14.836 11.414 -13.800 1.00 78.44 147 ASP A N 1
ATOM 1120 C CA . ASP A 1 147 ? 16.091 12.086 -14.175 1.00 78.44 147 ASP A CA 1
ATOM 1121 C C . ASP A 1 147 ? 15.931 13.031 -15.380 1.00 78.44 147 ASP A C 1
ATOM 1123 O O . ASP A 1 147 ? 16.671 14.010 -15.509 1.00 78.44 147 ASP A O 1
ATOM 1127 N N . HIS A 1 148 ? 14.947 12.788 -16.255 1.00 75.75 148 HIS A N 1
ATOM 1128 C CA . HIS A 1 148 ? 14.599 13.734 -17.325 1.00 75.75 148 HIS A CA 1
ATOM 1129 C C . HIS A 1 148 ? 13.997 15.039 -16.777 1.00 75.75 148 HIS A C 1
ATOM 1131 O O . HIS A 1 148 ? 13.977 16.051 -17.476 1.00 75.75 148 HIS A O 1
ATOM 1137 N N . CYS A 1 149 ? 13.572 15.048 -15.514 1.00 72.12 149 CYS A N 1
ATOM 1138 C CA . CYS A 1 149 ? 12.976 16.184 -14.826 1.00 72.12 149 CYS A CA 1
ATOM 1139 C C . CYS A 1 149 ? 13.981 16.781 -13.832 1.00 72.12 149 CYS A C 1
ATOM 1141 O O . CYS A 1 149 ? 13.771 16.788 -12.621 1.00 72.12 149 CYS A O 1
ATOM 1143 N N . GLN A 1 150 ? 15.100 17.293 -14.355 1.00 61.28 150 GLN A N 1
ATOM 1144 C CA . GLN A 1 150 ? 16.258 17.781 -13.582 1.00 61.28 150 GLN A CA 1
ATOM 1145 C C . GLN A 1 150 ? 15.932 18.865 -12.529 1.00 61.28 150 GLN A C 1
ATOM 1147 O O . GLN A 1 150 ? 16.740 19.141 -11.649 1.00 61.28 150 GLN A O 1
ATOM 1152 N N . HIS A 1 151 ? 14.756 19.488 -12.584 1.00 61.25 151 HIS A N 1
ATOM 1153 C CA . HIS A 1 151 ? 14.288 20.476 -11.608 1.00 61.25 151 HIS A CA 1
ATOM 1154 C C . HIS A 1 151 ? 13.571 19.858 -10.385 1.00 61.25 151 HIS A C 1
ATOM 1156 O O . HIS A 1 151 ? 13.283 20.573 -9.430 1.00 61.25 151 HIS A O 1
ATOM 1162 N N . LEU A 1 152 ? 13.343 18.538 -10.358 1.00 59.53 152 LEU A N 1
ATOM 1163 C CA . LEU A 1 152 ? 12.786 17.792 -9.213 1.00 59.53 152 LEU A CA 1
ATOM 1164 C C . LEU A 1 152 ? 13.832 17.440 -8.125 1.00 59.53 152 LEU A C 1
ATOM 1166 O O . LEU A 1 152 ? 13.527 16.730 -7.168 1.00 59.53 152 LEU A O 1
ATOM 1170 N N . LEU A 1 153 ? 15.075 17.916 -8.271 1.00 52.62 153 LEU A N 1
ATOM 1171 C CA . LEU A 1 153 ? 16.278 17.420 -7.588 1.00 52.62 153 LEU A CA 1
ATOM 1172 C C . LEU A 1 153 ? 16.637 18.116 -6.250 1.00 52.62 153 LEU A C 1
ATOM 1174 O O . LEU A 1 153 ? 17.740 18.653 -6.117 1.00 52.62 153 LEU A O 1
ATOM 1178 N N . PRO A 1 154 ? 15.815 17.996 -5.193 1.00 47.66 154 PRO A N 1
ATOM 1179 C CA . PRO A 1 154 ? 16.430 17.752 -3.885 1.00 47.66 154 PRO A CA 1
ATOM 1180 C C . PRO A 1 154 ? 16.034 16.415 -3.259 1.00 47.66 154 PRO A C 1
ATOM 1182 O O . PRO A 1 154 ? 16.668 16.005 -2.289 1.00 47.66 154 PRO A O 1
ATOM 1185 N N . GLN A 1 155 ? 15.056 15.687 -3.801 1.00 49.41 155 GLN A N 1
ATOM 1186 C CA . GLN A 1 155 ? 14.597 14.444 -3.181 1.00 49.41 155 GLN A CA 1
ATOM 1187 C C . GLN A 1 155 ? 15.191 13.229 -3.896 1.00 49.41 155 GLN A C 1
ATOM 1189 O O . GLN A 1 155 ? 14.841 12.879 -5.020 1.00 49.41 155 GLN A O 1
ATOM 1194 N N . ARG A 1 156 ? 16.199 12.637 -3.248 1.00 50.62 156 ARG A N 1
ATOM 1195 C CA . ARG A 1 156 ? 16.957 11.493 -3.755 1.00 50.62 156 ARG A CA 1
ATOM 1196 C C . ARG A 1 156 ? 16.085 10.237 -3.743 1.00 50.62 156 ARG A C 1
ATOM 1198 O O . ARG A 1 156 ? 15.874 9.643 -2.694 1.00 50.62 156 ARG A O 1
ATOM 1205 N N . PHE A 1 157 ? 15.663 9.789 -4.919 1.00 55.09 157 PHE A N 1
ATOM 1206 C CA . PHE A 1 157 ? 15.246 8.408 -5.150 1.00 55.09 157 PHE A CA 1
ATOM 1207 C C . PHE A 1 157 ? 16.507 7.598 -5.411 1.00 55.09 157 PHE A C 1
ATOM 1209 O O . PHE A 1 157 ? 17.178 7.804 -6.420 1.00 55.09 157 PHE A O 1
ATOM 1216 N N . LEU A 1 158 ? 16.876 6.717 -4.487 1.00 55.81 158 LEU A N 1
ATOM 1217 C CA . LEU A 1 158 ? 17.992 5.809 -4.705 1.00 55.81 158 LEU A CA 1
ATOM 1218 C C . LEU A 1 158 ? 17.571 4.390 -4.340 1.00 55.81 158 LEU A C 1
ATOM 1220 O O . LEU A 1 158 ? 17.316 4.067 -3.181 1.00 55.81 158 LEU A O 1
ATOM 1224 N N . LEU A 1 159 ? 17.554 3.547 -5.375 1.00 54.25 159 LEU A N 1
ATOM 1225 C CA . LEU A 1 159 ? 17.865 2.129 -5.265 1.00 54.25 159 LEU A CA 1
ATOM 1226 C C . LEU A 1 159 ? 19.130 1.987 -4.420 1.00 54.25 159 LEU A C 1
ATOM 1228 O O . LEU A 1 159 ? 20.198 2.462 -4.808 1.00 54.25 159 LEU A O 1
ATOM 1232 N N . GLN A 1 160 ? 19.029 1.284 -3.301 1.00 52.66 160 GLN A N 1
ATOM 1233 C CA . GLN A 1 160 ? 20.191 0.629 -2.730 1.00 52.66 160 GLN A CA 1
ATOM 1234 C C . GLN A 1 160 ? 20.147 -0.822 -3.213 1.00 52.66 160 GLN A C 1
ATOM 1236 O O . GLN A 1 160 ? 19.697 -1.700 -2.490 1.00 52.66 160 GLN A O 1
ATOM 1241 N N . SER A 1 161 ? 20.548 -1.076 -4.464 1.00 47.28 161 SER A N 1
ATOM 1242 C CA . SER A 1 161 ? 20.743 -2.447 -4.946 1.00 47.28 161 SER A CA 1
ATOM 1243 C C . SER A 1 161 ? 22.119 -2.936 -4.486 1.00 47.28 161 SER A C 1
ATOM 1245 O O . SER A 1 161 ? 23.148 -2.635 -5.090 1.00 47.28 161 SER A O 1
ATOM 1247 N N . GLY A 1 162 ? 22.146 -3.651 -3.368 1.00 50.16 162 GLY A N 1
ATOM 1248 C CA . GLY A 1 162 ? 23.244 -4.555 -3.016 1.00 50.16 162 GLY A CA 1
ATOM 1249 C C . GLY A 1 162 ? 22.745 -5.995 -3.095 1.00 50.16 162 GLY A C 1
ATOM 1250 O O . GLY A 1 162 ? 21.535 -6.212 -3.109 1.00 50.16 162 GLY A O 1
ATOM 1251 N N . GLU A 1 163 ? 23.644 -6.983 -3.103 1.00 53.47 163 GLU A N 1
ATOM 1252 C CA . GLU A 1 163 ? 23.274 -8.414 -3.146 1.00 53.47 163 GLU A CA 1
ATOM 1253 C C . GLU A 1 163 ? 22.274 -8.822 -2.036 1.00 53.47 163 GLU A C 1
ATOM 1255 O O . GLU A 1 163 ? 21.489 -9.754 -2.218 1.00 53.47 163 GLU A O 1
ATOM 1260 N N . ASP A 1 164 ? 22.233 -8.056 -0.939 1.00 56.09 164 ASP A N 1
ATOM 1261 C CA . ASP A 1 164 ? 21.346 -8.246 0.215 1.00 56.09 164 ASP A CA 1
ATOM 1262 C C . ASP A 1 164 ? 20.031 -7.437 0.172 1.00 56.09 164 ASP A C 1
ATOM 1264 O O . ASP A 1 164 ? 19.149 -7.639 1.011 1.00 56.09 164 ASP A O 1
ATOM 1268 N N . TYR A 1 165 ? 19.863 -6.522 -0.789 1.00 59.31 165 TYR A N 1
ATOM 1269 C CA . TYR A 1 165 ? 18.782 -5.531 -0.790 1.00 59.31 165 TYR A CA 1
ATOM 1270 C C . TYR A 1 165 ? 17.940 -5.621 -2.062 1.00 59.31 165 TYR A C 1
ATOM 1272 O O . TYR A 1 165 ? 18.194 -4.960 -3.065 1.00 59.31 165 TYR A O 1
ATOM 1280 N N . ARG A 1 166 ? 16.874 -6.424 -2.005 1.00 80.25 166 ARG A N 1
ATOM 1281 C CA . ARG A 1 166 ? 15.851 -6.503 -3.062 1.00 80.25 166 ARG A CA 1
ATOM 1282 C C . ARG A 1 166 ? 14.710 -5.526 -2.766 1.00 80.25 166 ARG A C 1
ATOM 1284 O O . ARG A 1 166 ? 13.558 -5.937 -2.634 1.00 80.25 166 ARG A O 1
ATOM 1291 N N . GLN A 1 167 ? 15.047 -4.256 -2.551 1.00 85.94 167 GLN A N 1
ATOM 1292 C CA . GLN A 1 167 ? 14.105 -3.219 -2.124 1.00 85.94 167 GLN A CA 1
ATOM 1293 C C . GLN A 1 167 ? 14.289 -1.926 -2.904 1.00 85.94 167 GLN A C 1
ATOM 1295 O O . GLN A 1 167 ? 15.399 -1.536 -3.257 1.00 85.94 167 GLN A O 1
ATOM 1300 N N . VAL A 1 168 ? 13.175 -1.232 -3.085 1.00 86.00 168 VAL A N 1
ATOM 1301 C CA . VAL A 1 168 ? 13.085 0.133 -3.581 1.00 86.00 168 VAL A CA 1
ATOM 1302 C C . VAL A 1 168 ? 12.686 1.013 -2.409 1.00 86.00 168 VAL A C 1
ATOM 1304 O O . VAL A 1 168 ? 11.679 0.756 -1.749 1.00 86.00 168 VAL A O 1
ATOM 1307 N N . LEU A 1 169 ? 13.505 2.021 -2.126 1.00 85.75 169 LEU A N 1
ATOM 1308 C CA . LEU A 1 169 ? 13.311 2.950 -1.019 1.00 85.75 169 LEU A CA 1
ATOM 1309 C C . LEU A 1 169 ? 12.853 4.302 -1.561 1.00 85.75 169 LEU A C 1
ATOM 1311 O O . LEU A 1 169 ? 13.371 4.791 -2.566 1.00 85.75 169 LEU A O 1
ATOM 1315 N N . PHE A 1 170 ? 11.898 4.911 -0.870 1.00 82.69 170 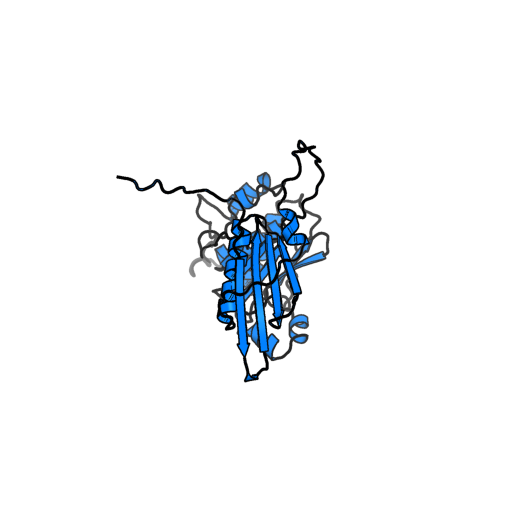PHE A N 1
ATOM 1316 C CA . PHE A 1 170 ? 11.350 6.217 -1.209 1.00 82.69 170 PHE A CA 1
ATOM 1317 C C . PHE A 1 170 ? 11.676 7.200 -0.093 1.00 82.69 170 PHE A C 1
ATOM 1319 O O . PHE A 1 170 ? 11.479 6.890 1.086 1.00 82.69 170 PHE A O 1
ATOM 1326 N N . PHE A 1 171 ? 12.158 8.380 -0.474 1.00 81.00 171 PHE A N 1
ATOM 1327 C CA . PHE A 1 171 ? 12.581 9.421 0.453 1.00 81.00 171 PHE A CA 1
ATOM 1328 C C . PHE A 1 171 ? 11.800 10.713 0.219 1.00 81.00 171 PHE A C 1
ATOM 1330 O O . PHE A 1 171 ? 11.514 11.063 -0.924 1.00 81.00 171 PHE A O 1
ATOM 1337 N N . GLU A 1 172 ? 11.507 11.425 1.303 1.00 78.19 172 GLU A N 1
ATOM 1338 C CA . GLU A 1 172 ? 10.987 12.792 1.312 1.00 78.19 172 GLU A CA 1
ATOM 1339 C C . GLU A 1 172 ? 11.922 13.632 2.188 1.00 78.19 172 GLU A C 1
ATOM 1341 O O . GLU A 1 172 ? 12.222 13.247 3.312 1.00 78.19 172 GLU A O 1
ATOM 1346 N N . ASP A 1 173 ? 12.468 14.725 1.649 1.00 78.31 173 ASP A N 1
ATOM 1347 C CA . ASP A 1 173 ? 13.397 15.630 2.354 1.00 78.31 173 ASP A CA 1
ATOM 1348 C C . ASP A 1 173 ? 14.589 14.941 3.056 1.00 78.31 173 ASP A C 1
ATOM 1350 O O . ASP A 1 173 ? 15.117 15.411 4.061 1.00 78.31 173 ASP A O 1
ATOM 1354 N N . GLY A 1 174 ? 15.058 13.826 2.486 1.00 77.62 174 GLY A N 1
ATOM 1355 C CA . GLY A 1 174 ? 16.178 13.041 3.016 1.00 77.62 174 GLY A CA 1
ATOM 1356 C C . GLY A 1 174 ? 15.788 11.987 4.056 1.00 77.62 174 GLY A C 1
ATOM 1357 O O . GLY A 1 174 ? 16.647 11.204 4.460 1.00 77.62 174 GLY A O 1
ATOM 1358 N N . GLU A 1 175 ? 14.515 11.908 4.441 1.00 80.44 175 GLU A N 1
ATOM 1359 C CA . GLU A 1 175 ? 13.978 10.871 5.320 1.00 80.44 175 GLU A CA 1
ATOM 1360 C C . GLU A 1 175 ? 13.315 9.756 4.509 1.00 80.44 175 GLU A C 1
ATOM 1362 O O . GLU A 1 175 ? 12.609 10.012 3.536 1.00 80.44 175 GLU A O 1
ATOM 1367 N N . GLN A 1 176 ? 13.537 8.498 4.896 1.00 82.25 176 GLN A N 1
ATOM 1368 C CA . GLN A 1 176 ? 12.864 7.363 4.264 1.00 82.25 176 GLN A CA 1
ATOM 1369 C C . GLN A 1 176 ? 11.387 7.356 4.678 1.00 82.25 176 GLN A C 1
ATOM 1371 O O . GLN A 1 176 ? 11.071 7.145 5.847 1.00 82.25 176 GLN A O 1
ATOM 1376 N N . VAL A 1 177 ? 10.487 7.517 3.709 1.00 80.62 177 VAL A N 1
ATOM 1377 C CA . VAL A 1 177 ? 9.032 7.559 3.941 1.00 80.62 177 VAL A CA 1
ATOM 1378 C C . VAL A 1 177 ? 8.317 6.276 3.540 1.00 80.62 177 VAL A C 1
ATOM 1380 O O . VAL A 1 177 ? 7.264 5.964 4.092 1.00 80.62 177 VAL A O 1
ATOM 1383 N N . ALA A 1 178 ? 8.879 5.505 2.607 1.00 82.44 178 ALA A N 1
ATOM 1384 C CA . ALA A 1 178 ? 8.319 4.219 2.206 1.00 82.44 178 ALA A CA 1
ATOM 1385 C C . ALA A 1 178 ? 9.397 3.265 1.676 1.00 82.44 178 ALA A C 1
ATOM 1387 O O . ALA A 1 178 ? 10.501 3.671 1.310 1.00 82.44 178 ALA A O 1
ATOM 1388 N N . ALA A 1 179 ? 9.054 1.981 1.621 1.00 86.81 179 ALA A N 1
ATOM 1389 C CA . ALA A 1 179 ? 9.834 0.947 0.958 1.00 86.81 179 ALA A CA 1
ATOM 1390 C C . ALA A 1 179 ? 8.895 -0.037 0.251 1.00 86.81 179 ALA A C 1
ATOM 1392 O O . ALA A 1 179 ? 7.763 -0.246 0.687 1.00 86.81 179 ALA A O 1
ATOM 1393 N N . PHE A 1 180 ? 9.374 -0.650 -0.827 1.00 88.31 180 PHE A N 1
ATOM 1394 C CA . PHE A 1 180 ? 8.701 -1.743 -1.522 1.00 88.31 180 PHE A CA 1
ATOM 1395 C C . PHE A 1 180 ? 9.724 -2.797 -1.937 1.00 88.31 180 PHE A C 1
ATOM 1397 O O . PHE A 1 180 ? 10.788 -2.459 -2.445 1.00 88.31 180 PHE A O 1
ATOM 1404 N N . GLY A 1 181 ? 9.414 -4.078 -1.766 1.00 89.81 181 GLY A N 1
ATOM 1405 C CA . GLY A 1 181 ? 10.293 -5.172 -2.183 1.00 89.81 181 GLY A CA 1
ATOM 1406 C C . GLY A 1 181 ? 10.348 -6.279 -1.144 1.00 89.81 181 GLY A C 1
ATOM 1407 O O . GLY A 1 181 ? 9.374 -6.513 -0.441 1.00 89.81 181 GLY A O 1
ATOM 1408 N N . TYR A 1 182 ? 11.469 -6.980 -1.040 1.00 89.81 182 TYR A N 1
ATOM 1409 C CA . TYR A 1 182 ? 11.646 -8.080 -0.092 1.00 89.81 182 TYR A CA 1
ATOM 1410 C C . TYR A 1 182 ? 12.100 -7.558 1.275 1.00 89.81 182 TYR A C 1
ATOM 1412 O O . TYR A 1 182 ? 12.918 -6.645 1.323 1.00 89.81 182 TYR A O 1
ATOM 1420 N N . PRO A 1 183 ? 11.646 -8.144 2.392 1.00 88.06 183 PRO A N 1
ATOM 1421 C CA . PRO A 1 183 ? 11.965 -7.652 3.729 1.00 88.06 183 PRO A CA 1
ATOM 1422 C C . PRO A 1 183 ? 13.472 -7.741 4.028 1.00 88.06 183 PRO A C 1
ATOM 1424 O O . PRO A 1 183 ? 14.101 -8.739 3.668 1.00 88.06 183 PRO A O 1
ATOM 1427 N N . PRO A 1 184 ? 14.072 -6.747 4.712 1.00 86.50 184 PRO A N 1
ATOM 1428 C CA . PRO A 1 184 ? 15.489 -6.797 5.058 1.00 86.50 184 PRO A CA 1
ATOM 1429 C C . PRO A 1 184 ? 15.737 -7.842 6.152 1.00 86.50 184 PRO A C 1
ATOM 1431 O O . PRO A 1 184 ? 14.875 -8.076 7.002 1.00 86.50 184 PRO A O 1
ATOM 1434 N N . MET A 1 185 ? 16.940 -8.423 6.200 1.00 85.69 185 MET A N 1
ATOM 1435 C CA . MET A 1 185 ? 17.278 -9.429 7.220 1.00 85.69 185 MET A CA 1
ATOM 1436 C C . MET A 1 185 ? 17.084 -8.916 8.649 1.00 85.69 185 MET A C 1
ATOM 1438 O O . MET A 1 185 ? 16.493 -9.613 9.466 1.00 85.69 185 MET A O 1
ATOM 1442 N N . ALA A 1 186 ? 17.453 -7.663 8.924 1.00 86.00 186 ALA A N 1
ATOM 1443 C CA . ALA A 1 186 ? 17.235 -7.046 10.232 1.00 86.00 186 ALA A CA 1
ATOM 1444 C C . ALA A 1 186 ? 15.748 -7.007 10.643 1.00 86.00 186 ALA A C 1
ATOM 1446 O O . ALA A 1 186 ? 15.428 -7.218 11.811 1.00 86.00 186 ALA A O 1
ATOM 1447 N N . PHE A 1 187 ? 14.831 -6.789 9.690 1.00 87.06 187 PHE A N 1
ATOM 1448 C CA . PHE A 1 187 ? 13.391 -6.877 9.950 1.00 87.06 187 PHE A CA 1
ATOM 1449 C C . PHE A 1 187 ? 12.995 -8.319 10.264 1.00 87.06 187 PHE A C 1
ATOM 1451 O O . PHE A 1 187 ? 12.321 -8.566 11.258 1.00 87.06 187 PHE A O 1
ATOM 1458 N N . LEU A 1 188 ? 13.460 -9.284 9.466 1.00 87.81 188 LEU A N 1
ATOM 1459 C CA . LEU A 1 188 ? 13.156 -10.701 9.674 1.00 87.81 188 LEU A CA 1
ATOM 1460 C C . LEU A 1 188 ? 13.690 -11.238 11.005 1.00 87.81 188 LEU A C 1
ATOM 1462 O O . LEU A 1 188 ? 13.065 -12.123 11.595 1.00 87.81 188 LEU A O 1
ATOM 1466 N N . ASP A 1 189 ? 14.834 -10.744 11.469 1.00 89.81 189 ASP A N 1
ATOM 1467 C CA . ASP A 1 189 ? 15.466 -11.120 12.738 1.00 89.81 189 ASP A CA 1
ATOM 1468 C C . ASP A 1 189 ? 14.724 -10.577 13.960 1.00 89.81 189 ASP A C 1
ATOM 1470 O O . ASP A 1 189 ? 14.770 -11.197 15.022 1.00 89.81 189 ASP A O 1
ATOM 1474 N N . ALA A 1 190 ? 13.967 -9.491 13.801 1.00 90.56 190 ALA A N 1
ATOM 1475 C CA . ALA A 1 190 ? 13.084 -8.972 14.841 1.00 90.56 190 ALA A CA 1
ATOM 1476 C C . ALA A 1 190 ? 11.755 -9.747 14.959 1.00 90.56 190 ALA A C 1
ATOM 1478 O O . ALA A 1 190 ? 11.055 -9.613 15.964 1.00 90.56 190 ALA A O 1
ATOM 1479 N N . LEU A 1 191 ? 11.392 -10.551 13.952 1.00 88.81 191 LEU A N 1
ATOM 1480 C CA . LEU A 1 191 ? 10.134 -11.298 13.931 1.00 88.81 191 LEU A CA 1
ATOM 1481 C C . LEU A 1 191 ? 10.219 -12.618 14.698 1.00 88.81 191 LEU A C 1
ATOM 1483 O O . LEU A 1 191 ? 11.214 -13.345 14.649 1.00 88.81 191 LEU A O 1
ATOM 1487 N N . THR A 1 192 ? 9.104 -13.015 15.311 1.00 94.06 192 THR A N 1
ATOM 1488 C CA . THR A 1 192 ? 8.941 -14.391 15.795 1.00 94.06 192 THR A CA 1
ATOM 1489 C C . THR A 1 192 ? 8.946 -15.384 14.629 1.00 94.06 192 THR A C 1
ATOM 1491 O O . THR A 1 192 ? 8.622 -15.045 13.490 1.00 94.06 192 THR A O 1
ATOM 1494 N N . THR A 1 193 ? 9.217 -16.667 14.896 1.00 92.94 193 THR A N 1
ATOM 1495 C CA . THR A 1 193 ? 9.169 -17.725 13.866 1.00 92.94 193 THR A CA 1
ATOM 1496 C C . THR A 1 193 ? 7.832 -17.758 13.117 1.00 92.94 193 THR A C 1
ATOM 1498 O O . THR A 1 193 ? 7.799 -17.984 11.908 1.00 92.94 193 THR A O 1
ATOM 1501 N N . ARG A 1 194 ? 6.719 -17.507 13.821 1.00 90.38 194 ARG A N 1
ATOM 1502 C CA . ARG A 1 194 ? 5.377 -17.488 13.228 1.00 90.38 194 ARG A CA 1
ATOM 1503 C C . ARG A 1 194 ? 5.181 -16.292 12.296 1.00 90.38 194 ARG A C 1
ATOM 1505 O O . ARG A 1 194 ? 4.631 -16.467 11.213 1.00 90.38 194 ARG A O 1
ATOM 1512 N N . GLU A 1 195 ? 5.612 -15.104 12.706 1.00 89.12 195 GLU A N 1
ATOM 1513 C CA . GLU A 1 195 ? 5.515 -13.885 11.893 1.00 89.12 195 GLU A CA 1
ATOM 1514 C C . GLU A 1 195 ? 6.439 -13.958 10.681 1.00 89.12 195 GLU A C 1
ATOM 1516 O O . GLU A 1 195 ? 6.003 -13.686 9.566 1.00 89.12 195 GLU A O 1
ATOM 1521 N N . ARG A 1 196 ? 7.676 -14.433 10.871 1.00 90.56 196 ARG A N 1
ATOM 1522 C CA . ARG A 1 196 ? 8.623 -14.682 9.782 1.00 90.56 196 ARG A CA 1
ATOM 1523 C C . ARG A 1 196 ? 8.015 -15.610 8.731 1.00 90.56 196 ARG A C 1
ATOM 1525 O O . ARG A 1 196 ? 8.069 -15.301 7.546 1.00 90.56 196 ARG A O 1
ATOM 1532 N N . LYS A 1 197 ? 7.377 -16.707 9.154 1.00 88.44 197 LYS A N 1
ATOM 1533 C CA . LYS A 1 197 ? 6.664 -17.620 8.249 1.00 88.44 197 LYS A CA 1
ATOM 1534 C C . LYS A 1 197 ? 5.524 -16.920 7.500 1.00 88.44 197 LYS A C 1
ATOM 1536 O O . LYS A 1 197 ? 5.376 -17.097 6.296 1.00 88.44 197 LYS A O 1
ATOM 1541 N N . ALA A 1 198 ? 4.731 -16.109 8.197 1.00 86.00 198 ALA A N 1
ATOM 1542 C CA . ALA A 1 198 ? 3.623 -15.374 7.590 1.00 86.00 198 ALA A CA 1
ATOM 1543 C C . ALA A 1 198 ? 4.096 -14.368 6.523 1.00 86.00 198 ALA A C 1
ATOM 1545 O O . ALA A 1 198 ? 3.493 -14.271 5.456 1.00 86.00 198 ALA A O 1
ATOM 1546 N N . VAL A 1 199 ? 5.203 -13.667 6.771 1.00 86.38 199 VAL A N 1
ATOM 1547 C CA . VAL A 1 199 ? 5.791 -12.734 5.801 1.00 86.38 199 VAL A CA 1
ATOM 1548 C C . VAL A 1 199 ? 6.419 -13.485 4.623 1.00 86.38 199 VAL A C 1
ATOM 1550 O O . VAL A 1 199 ? 6.088 -13.206 3.474 1.00 86.38 199 VAL A O 1
ATOM 1553 N N . LEU A 1 200 ? 7.293 -14.460 4.893 1.00 87.81 200 LEU A N 1
ATOM 1554 C CA . LEU A 1 200 ? 8.119 -15.092 3.860 1.00 87.81 200 LEU A CA 1
ATOM 1555 C C . LEU A 1 200 ? 7.384 -16.124 3.004 1.00 87.81 200 LEU A C 1
ATOM 1557 O O . LEU A 1 200 ? 7.733 -16.272 1.836 1.00 87.81 200 LEU A O 1
ATOM 1561 N N . GLU A 1 201 ? 6.406 -16.841 3.562 1.00 85.25 201 GLU A N 1
ATOM 1562 C CA . GLU A 1 201 ? 5.696 -17.914 2.849 1.00 85.25 201 GLU A CA 1
ATOM 1563 C C . GLU A 1 201 ? 4.284 -17.502 2.431 1.00 85.25 201 GLU A C 1
ATOM 1565 O O . GLU A 1 201 ? 3.843 -17.843 1.337 1.00 85.25 201 GLU A O 1
ATOM 1570 N N . LEU A 1 202 ? 3.561 -16.780 3.296 1.00 79.69 202 LEU A N 1
ATOM 1571 C CA . LEU A 1 202 ? 2.154 -16.444 3.051 1.00 79.69 202 LEU A CA 1
ATOM 1572 C C . LEU A 1 202 ? 1.970 -15.071 2.390 1.00 79.69 202 LEU A C 1
ATOM 1574 O O . LEU A 1 202 ? 0.870 -14.773 1.931 1.00 79.69 202 LEU A O 1
ATOM 1578 N N . GLY A 1 203 ? 3.014 -14.232 2.350 1.00 76.88 203 GLY A N 1
ATOM 1579 C CA . GLY A 1 203 ? 2.948 -12.887 1.769 1.00 76.88 203 GLY A CA 1
ATOM 1580 C C . GLY A 1 203 ? 1.963 -11.957 2.487 1.00 76.88 203 GLY A C 1
ATOM 1581 O O . GLY A 1 203 ? 1.452 -11.013 1.888 1.00 76.88 203 GLY A O 1
ATOM 1582 N N . THR A 1 204 ? 1.653 -12.224 3.761 1.00 69.94 204 THR A N 1
ATOM 1583 C CA . THR A 1 204 ? 0.651 -11.476 4.540 1.00 69.94 204 THR A CA 1
ATOM 1584 C C . THR A 1 204 ? 1.283 -10.354 5.365 1.00 69.94 204 THR A C 1
ATOM 1586 O O . THR A 1 204 ? 0.976 -10.209 6.550 1.00 69.94 204 THR A O 1
ATOM 1589 N N . SER A 1 205 ? 2.213 -9.599 4.781 1.00 69.06 205 SER A N 1
ATOM 1590 C CA . SER A 1 205 ? 2.842 -8.475 5.477 1.00 69.06 205 SER A CA 1
ATOM 1591 C C . SER A 1 205 ? 1.918 -7.262 5.468 1.00 69.06 205 SER A C 1
ATOM 1593 O O . SER A 1 205 ? 1.323 -6.932 4.451 1.00 69.06 205 SER A O 1
ATOM 1595 N N . ARG A 1 206 ? 1.797 -6.565 6.598 1.00 64.06 206 ARG A N 1
ATOM 1596 C CA . ARG A 1 206 ? 1.068 -5.290 6.639 1.00 64.06 206 ARG A CA 1
ATOM 1597 C C . ARG A 1 206 ? 1.901 -4.142 6.053 1.00 64.06 206 ARG A C 1
ATOM 1599 O O . ARG A 1 206 ? 1.330 -3.170 5.570 1.00 64.06 206 ARG A O 1
ATOM 1606 N N . ASP A 1 207 ? 3.221 -4.310 6.032 1.00 68.31 207 ASP A N 1
ATOM 1607 C CA . ASP A 1 207 ? 4.196 -3.235 5.823 1.00 68.31 207 ASP A CA 1
ATOM 1608 C C . ASP A 1 207 ? 4.742 -3.175 4.389 1.00 68.31 207 ASP A C 1
ATOM 1610 O O . ASP A 1 207 ? 5.800 -2.607 4.150 1.00 68.31 207 ASP A O 1
ATOM 1614 N N . GLY A 1 208 ? 4.057 -3.784 3.416 1.00 71.25 208 GLY A N 1
ATOM 1615 C CA . GLY A 1 208 ? 4.456 -3.624 2.014 1.00 71.25 208 GLY A CA 1
ATOM 1616 C C . GLY A 1 208 ? 5.606 -4.530 1.548 1.00 71.25 208 GLY A C 1
ATOM 1617 O O . GLY A 1 208 ? 6.222 -4.248 0.523 1.00 71.25 208 GLY A O 1
ATOM 1618 N N . TRP A 1 209 ? 5.842 -5.654 2.233 1.00 86.81 209 TRP A N 1
ATOM 1619 C CA . TRP A 1 209 ? 6.871 -6.634 1.858 1.00 86.81 209 TRP A CA 1
ATOM 1620 C C . TRP A 1 209 ? 6.361 -7.756 0.937 1.00 86.81 209 TRP A C 1
ATOM 1622 O O . TRP A 1 209 ? 5.309 -8.349 1.185 1.00 86.81 209 TRP A O 1
ATOM 1632 N N . LEU A 1 210 ? 7.162 -8.102 -0.073 1.00 88.12 210 LEU A N 1
ATOM 1633 C CA . LEU A 1 210 ? 7.055 -9.316 -0.881 1.00 88.12 210 LEU A CA 1
ATOM 1634 C C . LEU A 1 210 ? 7.529 -10.541 -0.085 1.00 88.12 210 LEU A C 1
ATOM 1636 O O . LEU A 1 210 ? 8.468 -10.478 0.709 1.00 88.12 210 LEU A O 1
ATOM 1640 N N . SER A 1 211 ? 6.892 -11.678 -0.336 1.00 88.00 211 SER A N 1
ATOM 1641 C CA . SER A 1 211 ? 7.315 -12.995 0.135 1.00 88.00 211 SER A CA 1
ATOM 1642 C C . SER A 1 211 ? 8.588 -13.455 -0.584 1.00 88.00 211 SER A C 1
ATOM 1644 O O . SER A 1 211 ? 8.998 -12.874 -1.588 1.00 88.00 211 SER A O 1
ATOM 1646 N N . ASN A 1 212 ? 9.173 -14.578 -0.154 1.00 85.12 212 ASN A N 1
ATOM 1647 C CA . ASN A 1 212 ? 10.295 -15.202 -0.872 1.00 85.12 212 ASN A CA 1
ATOM 1648 C C . ASN A 1 212 ? 9.937 -15.647 -2.298 1.00 85.12 212 ASN A C 1
ATOM 1650 O O . ASN A 1 212 ? 10.827 -15.897 -3.108 1.00 85.12 212 ASN A O 1
ATOM 1654 N N . HIS A 1 213 ? 8.644 -15.750 -2.601 1.00 84.94 213 HIS A N 1
ATOM 1655 C CA . HIS A 1 213 ? 8.129 -16.108 -3.916 1.00 84.94 213 HIS A CA 1
ATOM 1656 C C . HIS A 1 213 ? 7.748 -14.881 -4.751 1.00 84.94 213 HIS A C 1
ATOM 1658 O O . HIS A 1 213 ? 7.094 -15.038 -5.777 1.00 84.94 213 HIS A O 1
ATOM 1664 N N . GLY A 1 214 ? 8.097 -13.666 -4.313 1.00 83.50 214 GLY A N 1
ATOM 1665 C CA . GLY A 1 214 ? 7.754 -12.434 -5.023 1.00 83.50 214 GLY A CA 1
ATOM 1666 C C . GLY A 1 214 ? 6.253 -12.133 -5.032 1.00 83.50 214 GLY A C 1
ATOM 1667 O O . GLY A 1 214 ? 5.790 -11.356 -5.859 1.00 83.50 214 GLY A O 1
ATOM 1668 N N . THR A 1 215 ? 5.479 -12.767 -4.150 1.00 87.44 215 THR A N 1
ATOM 1669 C CA . THR A 1 215 ? 4.034 -12.554 -3.996 1.00 87.44 215 THR A CA 1
ATOM 1670 C C . THR A 1 215 ? 3.748 -11.835 -2.689 1.00 87.44 215 THR A C 1
ATOM 1672 O O . THR A 1 215 ? 4.534 -11.898 -1.749 1.00 87.44 215 THR A O 1
ATOM 1675 N N . GLY A 1 216 ? 2.606 -11.177 -2.579 1.00 84.69 216 GLY A N 1
ATOM 1676 C CA . GLY A 1 216 ? 2.215 -10.555 -1.322 1.00 84.69 216 GLY A CA 1
ATOM 1677 C C . GLY A 1 216 ? 1.121 -9.537 -1.516 1.00 84.69 216 GLY A C 1
ATOM 1678 O O . GLY A 1 216 ? 0.614 -9.357 -2.624 1.00 84.69 216 GLY A O 1
ATOM 1679 N N . GLN A 1 217 ? 0.770 -8.886 -0.422 1.00 82.88 217 GLN A N 1
ATOM 1680 C CA . GLN A 1 217 ? -0.075 -7.708 -0.428 1.00 82.88 217 GLN A CA 1
ATOM 1681 C C . GLN A 1 217 ? 0.388 -6.763 0.668 1.00 82.88 217 GLN A C 1
ATOM 1683 O O . GLN A 1 217 ? 0.982 -7.203 1.651 1.00 82.88 217 GLN A O 1
ATOM 1688 N N . GLY A 1 218 ? 0.095 -5.481 0.524 1.00 82.31 218 GLY A N 1
ATOM 1689 C CA . GLY A 1 218 ? 0.470 -4.501 1.527 1.00 82.31 218 GLY A CA 1
ATOM 1690 C C . GLY A 1 218 ? -0.156 -3.149 1.272 1.00 82.31 218 GLY A C 1
ATOM 1691 O O . GLY A 1 218 ? -0.867 -2.950 0.287 1.00 82.31 218 GLY A O 1
ATOM 1692 N N . ILE A 1 219 ? 0.112 -2.234 2.199 1.00 78.25 219 ILE A N 1
ATOM 1693 C CA . ILE A 1 219 ? -0.420 -0.881 2.166 1.00 78.25 219 ILE A CA 1
ATOM 1694 C C . ILE A 1 219 ? 0.744 0.101 2.194 1.00 78.25 219 ILE A C 1
ATOM 1696 O O . ILE A 1 219 ? 1.566 0.049 3.107 1.00 78.25 219 ILE A O 1
ATOM 1700 N N . ILE A 1 220 ? 0.793 1.013 1.226 1.00 78.56 220 ILE A N 1
ATOM 1701 C CA . ILE A 1 220 ? 1.680 2.175 1.258 1.00 78.56 220 ILE A CA 1
ATOM 1702 C C . ILE A 1 220 ? 0.826 3.395 1.583 1.00 78.56 220 ILE A C 1
ATOM 1704 O O . ILE A 1 220 ? -0.131 3.705 0.875 1.00 78.56 220 ILE A O 1
ATOM 1708 N N . SER A 1 221 ? 1.146 4.062 2.688 1.00 74.31 221 SER A N 1
ATOM 1709 C CA . SER A 1 221 ? 0.496 5.313 3.067 1.00 74.31 221 SER A CA 1
ATOM 1710 C C . SER A 1 221 ? 1.136 6.455 2.295 1.00 74.31 221 SER A C 1
ATOM 1712 O O . SER A 1 221 ? 2.316 6.742 2.483 1.00 74.31 221 SER A O 1
ATOM 1714 N N . THR A 1 222 ? 0.353 7.134 1.468 1.00 68.19 222 THR A N 1
ATOM 1715 C CA . THR A 1 222 ? 0.804 8.296 0.703 1.00 68.19 222 THR A CA 1
ATOM 1716 C C . THR A 1 222 ? -0.122 9.466 1.022 1.00 68.19 222 THR A C 1
ATOM 1718 O O . THR A 1 222 ? -1.332 9.396 0.815 1.00 68.19 222 THR A O 1
ATOM 1721 N N . GLY A 1 223 ? 0.418 10.560 1.557 1.00 65.50 223 GLY A N 1
ATOM 1722 C CA . GLY A 1 223 ? -0.266 11.852 1.430 1.00 65.50 223 GLY A CA 1
ATOM 1723 C C . GLY A 1 223 ? -0.086 12.334 -0.008 1.00 65.50 223 GLY A C 1
ATOM 1724 O O . GLY A 1 223 ? 0.904 11.946 -0.621 1.00 65.50 223 GLY A O 1
ATOM 1725 N N . LYS A 1 224 ? -0.990 13.160 -0.556 1.00 65.56 224 LYS A N 1
ATOM 1726 C CA . LYS A 1 224 ? -0.783 13.869 -1.842 1.00 65.56 224 LYS A CA 1
ATOM 1727 C C . LYS A 1 224 ? 0.434 14.808 -1.753 1.00 65.56 224 LYS A C 1
ATOM 1729 O O . LYS A 1 224 ? 0.300 16.018 -1.611 1.00 65.56 224 LYS A O 1
ATOM 1734 N N . LYS A 1 225 ? 1.620 14.219 -1.720 1.00 71.31 225 LYS A N 1
ATOM 1735 C CA . LYS A 1 225 ? 2.918 14.806 -1.403 1.00 71.31 225 LYS A CA 1
ATOM 1736 C C . LYS A 1 225 ? 3.869 14.546 -2.561 1.00 71.31 225 LYS A C 1
ATOM 1738 O O . LYS A 1 225 ? 3.606 13.702 -3.413 1.00 71.31 225 LYS A O 1
ATOM 1743 N N . MET A 1 226 ? 5.005 15.234 -2.582 1.00 65.12 226 MET A N 1
ATOM 1744 C CA . MET A 1 226 ? 5.947 15.150 -3.703 1.00 65.12 226 MET A CA 1
ATOM 1745 C C . MET A 1 226 ? 6.461 13.725 -3.967 1.00 65.12 226 MET A C 1
ATOM 1747 O O . MET A 1 226 ? 6.654 13.367 -5.129 1.00 65.12 226 MET A O 1
ATOM 1751 N N . PHE A 1 227 ? 6.619 12.893 -2.929 1.00 73.06 227 PHE A N 1
ATOM 1752 C CA . PHE A 1 227 ? 7.086 11.508 -3.077 1.00 73.06 227 PHE A CA 1
ATOM 1753 C C . PHE A 1 227 ? 6.029 10.538 -3.639 1.00 73.06 227 PHE A C 1
ATOM 1755 O O . PHE A 1 227 ? 6.377 9.434 -4.062 1.00 73.06 227 PHE A O 1
ATOM 1762 N N . ASP A 1 228 ? 4.752 10.930 -3.665 1.00 77.12 228 ASP A N 1
ATOM 1763 C CA . ASP A 1 228 ? 3.657 10.073 -4.126 1.00 77.12 228 ASP A CA 1
ATOM 1764 C C . ASP A 1 228 ? 3.748 9.769 -5.627 1.00 77.12 228 ASP A C 1
ATOM 1766 O O . ASP A 1 228 ? 3.552 8.626 -6.040 1.00 77.12 228 ASP A O 1
ATOM 1770 N N . PHE A 1 229 ? 4.124 10.761 -6.441 1.00 79.50 229 PHE A N 1
ATOM 1771 C CA . PHE A 1 229 ? 4.310 10.571 -7.881 1.00 79.50 229 PHE A CA 1
ATOM 1772 C C . PHE A 1 229 ? 5.316 9.442 -8.201 1.00 79.50 229 PHE A C 1
ATOM 1774 O O . PHE A 1 229 ? 4.938 8.507 -8.906 1.00 79.50 229 PHE A O 1
ATOM 1781 N N . PRO A 1 230 ? 6.549 9.443 -7.658 1.00 81.62 230 PRO A N 1
ATOM 1782 C CA . PRO A 1 230 ? 7.510 8.349 -7.820 1.00 81.62 230 PRO A CA 1
ATOM 1783 C C . PRO A 1 230 ? 6.989 6.977 -7.385 1.00 81.62 230 PRO A C 1
ATOM 1785 O O . PRO A 1 230 ? 7.216 5.991 -8.085 1.00 81.62 230 PRO A O 1
ATOM 1788 N N . VAL A 1 231 ? 6.290 6.901 -6.244 1.00 84.56 231 VAL A N 1
ATOM 1789 C CA . VAL A 1 231 ? 5.708 5.644 -5.744 1.00 84.56 231 VAL A CA 1
ATOM 1790 C C . VAL A 1 231 ? 4.676 5.121 -6.736 1.00 84.56 231 VAL A C 1
ATOM 1792 O O . VAL A 1 231 ? 4.751 3.968 -7.160 1.00 84.56 231 VAL A O 1
ATOM 1795 N N . ARG A 1 232 ? 3.734 5.973 -7.151 1.00 82.31 232 ARG A N 1
ATOM 1796 C CA . ARG A 1 232 ? 2.698 5.612 -8.122 1.00 82.31 232 ARG A CA 1
ATOM 1797 C C . ARG A 1 232 ? 3.298 5.244 -9.470 1.00 82.31 232 ARG A C 1
ATOM 1799 O O . ARG A 1 232 ? 2.875 4.246 -10.044 1.00 82.31 232 ARG A O 1
ATOM 1806 N N . LEU A 1 233 ? 4.286 5.996 -9.952 1.00 82.62 233 LEU A N 1
ATOM 1807 C CA . LEU A 1 233 ? 4.989 5.704 -11.198 1.00 82.62 233 LEU A CA 1
ATOM 1808 C C . LEU A 1 233 ? 5.626 4.313 -11.130 1.00 82.62 233 LEU A C 1
ATOM 1810 O O . LEU A 1 233 ? 5.321 3.470 -11.963 1.00 82.62 233 LEU A O 1
ATOM 1814 N N . PHE A 1 234 ? 6.414 4.032 -10.093 1.00 86.56 234 PHE A N 1
ATOM 1815 C CA . PHE A 1 234 ? 7.055 2.732 -9.903 1.00 86.56 234 PHE A CA 1
ATOM 1816 C C . PHE A 1 234 ? 6.055 1.567 -9.834 1.00 86.56 234 PHE A C 1
ATOM 1818 O O . PHE A 1 234 ? 6.194 0.576 -10.553 1.00 86.56 234 PHE A O 1
ATOM 1825 N N . LEU A 1 235 ? 5.017 1.689 -9.000 1.00 86.06 235 LEU A N 1
ATOM 1826 C CA . LEU A 1 235 ? 3.992 0.653 -8.852 1.00 86.06 235 LEU A CA 1
ATOM 1827 C C . LEU A 1 235 ? 3.216 0.422 -10.148 1.00 86.06 235 LEU A C 1
ATOM 1829 O O . LEU A 1 235 ? 2.859 -0.712 -10.465 1.00 86.06 235 LEU A O 1
ATOM 1833 N N . SER A 1 236 ? 2.986 1.484 -10.916 1.00 80.19 236 SER A N 1
ATOM 1834 C CA . SER A 1 236 ? 2.323 1.375 -12.208 1.00 80.19 236 SER A CA 1
ATOM 1835 C C . SER A 1 236 ? 3.215 0.606 -13.202 1.00 80.19 236 SER A C 1
ATOM 1837 O O . SER A 1 236 ? 2.681 -0.157 -14.009 1.00 80.19 236 SER A O 1
ATOM 1839 N N . ILE A 1 237 ? 4.555 0.725 -13.124 1.00 82.06 237 ILE A N 1
ATOM 1840 C CA . ILE A 1 237 ? 5.473 0.017 -14.037 1.00 82.06 237 ILE A CA 1
ATOM 1841 C C . ILE A 1 237 ? 5.350 -1.465 -13.735 1.00 82.06 237 ILE A C 1
ATOM 1843 O O . ILE A 1 237 ? 5.022 -2.241 -14.626 1.00 82.06 237 ILE A O 1
ATOM 1847 N N . LEU A 1 238 ? 5.476 -1.833 -12.456 1.00 86.00 238 LEU A N 1
ATOM 1848 C CA . LEU A 1 238 ? 5.272 -3.203 -11.993 1.00 86.00 238 LEU A CA 1
ATOM 1849 C C . LEU A 1 238 ? 3.893 -3.758 -12.373 1.00 86.00 238 LEU A C 1
ATOM 1851 O O . LEU A 1 238 ? 3.775 -4.937 -12.713 1.00 86.00 238 LEU A O 1
ATOM 1855 N N . ALA A 1 239 ? 2.843 -2.935 -12.333 1.00 83.44 239 ALA A N 1
ATOM 1856 C CA . ALA A 1 239 ? 1.508 -3.346 -12.753 1.00 83.44 239 ALA A CA 1
ATOM 1857 C C . ALA A 1 239 ? 1.462 -3.675 -14.251 1.00 83.44 239 ALA A C 1
ATOM 1859 O O . ALA A 1 239 ? 0.948 -4.727 -14.636 1.00 83.44 239 ALA A O 1
ATOM 1860 N N . GLY A 1 240 ? 2.048 -2.811 -15.085 1.00 76.81 240 GLY A N 1
ATOM 1861 C CA . GLY A 1 240 ? 2.072 -2.960 -16.538 1.00 76.81 240 GLY A CA 1
ATOM 1862 C C . GLY A 1 240 ? 2.981 -4.084 -17.042 1.00 76.81 240 GLY A C 1
ATOM 1863 O O . GLY A 1 240 ? 2.582 -4.826 -17.939 1.00 76.81 240 GLY A O 1
ATOM 1864 N N . SER A 1 241 ? 4.184 -4.235 -16.483 1.00 80.25 241 SER A N 1
ATOM 1865 C CA . SER A 1 241 ? 5.182 -5.203 -16.962 1.00 80.25 241 SER A CA 1
ATOM 1866 C C . SER A 1 241 ? 5.175 -6.534 -16.207 1.00 80.25 241 SER A C 1
ATOM 1868 O O . SER A 1 241 ? 5.531 -7.558 -16.792 1.00 80.25 241 SER A O 1
ATOM 1870 N N . HIS A 1 242 ? 4.734 -6.556 -14.942 1.00 83.19 242 HIS A N 1
ATOM 1871 C CA . HIS A 1 242 ? 4.839 -7.737 -14.070 1.00 83.19 242 HIS A CA 1
ATOM 1872 C C . HIS A 1 242 ? 3.517 -8.161 -13.407 1.00 83.19 242 HIS A C 1
ATOM 1874 O O . HIS A 1 242 ? 3.491 -9.122 -12.637 1.00 83.19 242 HIS A O 1
ATOM 1880 N N . GLY A 1 243 ? 2.392 -7.522 -13.748 1.00 77.00 243 GLY A N 1
ATOM 1881 C CA . GLY A 1 243 ? 1.062 -7.948 -13.304 1.00 77.00 243 GLY A CA 1
ATOM 1882 C C . GLY A 1 243 ? 0.788 -7.705 -11.818 1.00 77.00 243 GLY A C 1
ATOM 1883 O O . GLY A 1 243 ? 0.022 -8.456 -11.209 1.00 77.00 243 GLY A O 1
ATOM 1884 N N . LEU A 1 244 ? 1.418 -6.682 -11.232 1.00 85.19 244 LEU A N 1
ATOM 1885 C CA . LEU A 1 244 ? 1.051 -6.163 -9.916 1.00 85.19 244 LEU A CA 1
ATOM 1886 C C . LEU A 1 244 ? -0.370 -5.569 -9.961 1.00 85.19 244 LEU A C 1
ATOM 1888 O O . LEU A 1 244 ? -0.694 -4.743 -10.811 1.00 85.19 244 LEU A O 1
ATOM 1892 N N . GLU A 1 245 ? -1.225 -5.973 -9.030 1.00 83.12 245 GLU A N 1
ATOM 1893 C CA . GLU A 1 245 ? -2.521 -5.340 -8.788 1.00 83.12 245 GLU A CA 1
ATOM 1894 C C . GLU A 1 245 ? -2.307 -4.203 -7.785 1.00 83.12 245 GLU A C 1
ATOM 1896 O O . GLU A 1 245 ? -1.677 -4.412 -6.751 1.00 83.12 245 GLU A O 1
ATOM 1901 N N . VAL A 1 246 ? -2.818 -3.003 -8.050 1.00 77.56 246 VAL A N 1
ATOM 1902 C CA . VAL A 1 246 ? -2.746 -1.881 -7.101 1.00 77.56 246 VAL A CA 1
ATOM 1903 C C . VAL A 1 246 ? -4.089 -1.172 -7.094 1.00 77.56 246 VAL A C 1
ATOM 1905 O O . VAL A 1 246 ? -4.714 -1.032 -8.139 1.00 77.56 246 VAL A O 1
ATOM 1908 N N . SER A 1 247 ? -4.537 -0.751 -5.917 1.00 72.12 247 SER A N 1
ATOM 1909 C CA . SER A 1 247 ? -5.791 -0.045 -5.695 1.00 72.12 247 SER A CA 1
ATOM 1910 C C . SER A 1 247 ? -5.653 1.049 -4.637 1.00 72.12 247 SER A C 1
ATOM 1912 O O . SER A 1 247 ? -4.767 0.982 -3.790 1.00 72.12 247 SER A O 1
ATOM 1914 N N . CYS A 1 248 ? -6.521 2.058 -4.667 1.00 70.06 248 CYS A N 1
ATOM 1915 C CA . CYS A 1 248 ? -6.518 3.178 -3.725 1.00 70.06 248 CYS A CA 1
ATOM 1916 C C . CYS A 1 248 ? -7.718 3.095 -2.763 1.00 70.06 248 CYS A C 1
ATOM 1918 O O . CYS A 1 248 ? -8.777 2.569 -3.103 1.00 70.06 248 CYS A O 1
ATOM 1920 N N . SER A 1 249 ? -7.558 3.593 -1.535 1.00 63.31 249 SER A N 1
ATOM 1921 C CA . SER A 1 249 ? -8.601 3.586 -0.495 1.00 63.31 249 SER A CA 1
ATOM 1922 C C . SER A 1 249 ? -9.776 4.542 -0.741 1.00 63.31 249 SER A C 1
ATOM 1924 O O . SER A 1 249 ? -10.718 4.553 0.044 1.00 63.31 249 SER A O 1
ATOM 1926 N N . ASP A 1 250 ? -9.735 5.360 -1.790 1.00 61.41 250 ASP A N 1
ATOM 1927 C CA . ASP A 1 250 ? -10.824 6.261 -2.195 1.00 61.41 250 ASP A CA 1
ATOM 1928 C C . ASP A 1 250 ? -11.982 5.545 -2.921 1.00 61.41 250 ASP A C 1
ATOM 1930 O O . ASP A 1 250 ? -12.945 6.186 -3.346 1.00 61.41 250 ASP A O 1
ATOM 1934 N N . GLY A 1 251 ? -11.953 4.210 -2.989 1.00 47.41 251 GLY A N 1
ATOM 1935 C CA . GLY A 1 251 ? -13.066 3.406 -3.497 1.00 47.41 251 GLY A CA 1
ATOM 1936 C C . GLY A 1 251 ? -13.141 3.355 -5.021 1.00 47.41 251 GLY A C 1
ATOM 1937 O O . GLY A 1 251 ? -14.131 2.864 -5.566 1.00 47.41 251 GLY A O 1
ATOM 1938 N N . LEU A 1 252 ? -12.099 3.817 -5.713 1.00 45.38 252 LEU A N 1
ATOM 1939 C CA . LEU A 1 252 ? -11.863 3.440 -7.097 1.00 45.38 252 LEU A CA 1
ATOM 1940 C C . LEU A 1 252 ? -11.393 1.977 -7.081 1.00 45.38 252 LEU A C 1
ATOM 1942 O O . LEU A 1 252 ? -10.267 1.667 -6.708 1.00 45.38 252 LEU A O 1
ATOM 1946 N N . GLU A 1 253 ? -12.289 1.035 -7.381 1.00 38.00 253 GLU A N 1
ATOM 1947 C CA . GLU A 1 253 ? -11.914 -0.370 -7.556 1.00 38.00 253 GLU A CA 1
ATOM 1948 C C . GLU A 1 253 ? -11.073 -0.501 -8.834 1.00 38.00 253 GLU A C 1
ATOM 1950 O O . GLU A 1 253 ? -11.581 -0.419 -9.952 1.00 38.00 253 GLU A O 1
ATOM 1955 N N . TYR A 1 254 ? -9.765 -0.692 -8.676 1.00 44.31 254 TYR A N 1
ATOM 1956 C CA . TYR A 1 254 ? -8.848 -0.858 -9.798 1.00 44.31 254 TYR A CA 1
ATOM 1957 C C . TYR A 1 254 ? -8.845 -2.322 -10.246 1.00 44.31 254 TYR A C 1
ATOM 1959 O O . TYR A 1 254 ? -8.307 -3.208 -9.580 1.00 44.31 254 TYR A O 1
ATOM 1967 N N . GLY A 1 255 ? -9.498 -2.579 -11.379 1.00 33.66 255 GLY A N 1
ATOM 1968 C CA . GLY A 1 255 ? -9.556 -3.896 -12.002 1.00 33.66 255 GLY A CA 1
ATOM 1969 C C . GLY A 1 255 ? -8.186 -4.375 -12.490 1.00 33.66 255 GLY A C 1
ATOM 1970 O O . GLY A 1 255 ? -7.376 -3.608 -13.018 1.00 33.66 255 GLY A O 1
ATOM 1971 N N . THR A 1 256 ? -7.954 -5.677 -12.343 1.00 35.03 256 THR A N 1
ATOM 1972 C CA . THR A 1 256 ? -6.788 -6.405 -12.846 1.00 35.03 256 THR A CA 1
ATOM 1973 C C . THR A 1 256 ? -6.508 -6.077 -14.314 1.00 35.03 256 THR A C 1
ATOM 1975 O O . THR A 1 256 ? -7.337 -6.315 -15.188 1.00 35.03 256 THR A O 1
ATOM 1978 N N . GLY A 1 257 ? -5.312 -5.552 -14.587 1.00 37.16 257 GLY A N 1
ATOM 1979 C CA . GLY A 1 257 ? -4.761 -5.432 -15.938 1.00 37.16 257 GLY A CA 1
ATOM 1980 C C . GLY A 1 257 ? -5.323 -4.326 -16.838 1.00 37.16 257 GLY A C 1
ATOM 1981 O O . GLY A 1 257 ? -4.937 -4.300 -18.002 1.00 37.16 257 GLY A O 1
ATOM 1982 N N . LEU A 1 258 ? -6.191 -3.423 -16.360 1.00 34.91 258 LEU A N 1
ATOM 1983 C CA . LEU A 1 258 ? -6.792 -2.406 -17.243 1.00 34.91 258 LEU A CA 1
ATOM 1984 C C . LEU A 1 258 ? -6.830 -0.963 -16.727 1.00 34.91 258 LEU A C 1
ATOM 1986 O O . LEU A 1 258 ? -7.155 -0.087 -17.522 1.00 34.91 258 LEU A O 1
ATOM 1990 N N . ALA A 1 259 ? -6.488 -0.662 -15.469 1.00 35.41 259 ALA A N 1
ATOM 1991 C CA . ALA A 1 259 ? -6.615 0.728 -15.007 1.00 35.41 259 ALA A CA 1
ATOM 1992 C C . ALA A 1 259 ? -5.727 1.157 -13.829 1.00 35.41 259 ALA A C 1
ATOM 1994 O O . ALA A 1 259 ? -6.046 2.148 -13.194 1.00 35.41 259 ALA A O 1
ATOM 1995 N N . VAL A 1 260 ? -4.600 0.496 -13.533 1.00 42.72 260 VAL A N 1
ATOM 1996 C CA . VAL A 1 260 ? -3.610 1.084 -12.593 1.00 42.72 260 VAL A CA 1
ATOM 1997 C C . VAL A 1 260 ? -2.698 2.099 -13.279 1.00 42.72 260 VAL A C 1
ATOM 1999 O O . VAL A 1 260 ? -1.706 2.556 -12.734 1.00 42.72 260 VAL A O 1
ATOM 2002 N N . THR A 1 261 ? -2.993 2.461 -14.515 1.00 47.84 261 THR A N 1
ATOM 2003 C CA . THR A 1 261 ? -2.509 3.733 -15.013 1.00 47.84 261 THR A CA 1
ATOM 2004 C C . THR A 1 261 ? -3.269 4.791 -14.237 1.00 47.84 261 THR A C 1
ATOM 2006 O O . THR A 1 261 ? -4.476 4.881 -14.479 1.00 47.84 261 THR A O 1
ATOM 2009 N N . PRO A 1 262 ? -2.640 5.534 -13.298 1.00 48.19 262 PRO A N 1
ATOM 2010 C CA . PRO A 1 262 ? -3.247 6.753 -12.785 1.00 48.19 262 PRO A CA 1
ATOM 2011 C C . PRO A 1 262 ? -3.854 7.471 -13.980 1.00 48.19 262 PRO A C 1
ATOM 2013 O O . PRO A 1 262 ? -3.186 7.683 -15.002 1.00 48.19 262 PRO A O 1
ATOM 2016 N N . THR A 1 263 ? -5.159 7.704 -13.912 1.00 50.00 263 THR A N 1
ATOM 2017 C CA . THR A 1 263 ? -5.806 8.500 -14.940 1.00 50.00 263 THR A CA 1
ATOM 2018 C C . THR A 1 263 ? -5.082 9.836 -14.952 1.00 50.00 263 THR A C 1
ATOM 2020 O O . THR A 1 263 ? -4.578 10.289 -13.928 1.00 50.00 263 THR A O 1
ATOM 2023 N N . MET A 1 264 ? -4.935 10.457 -16.118 1.00 52.91 264 MET A N 1
ATOM 2024 C CA . MET A 1 264 ? -4.157 11.699 -16.224 1.00 52.91 264 MET A CA 1
ATOM 2025 C C . MET A 1 264 ? -4.646 12.793 -15.260 1.00 52.91 264 MET A C 1
ATOM 2027 O O . MET A 1 264 ? -3.878 13.676 -14.891 1.00 52.91 264 MET A O 1
ATOM 2031 N N . GLU A 1 265 ? -5.912 12.700 -14.864 1.00 58.28 265 GLU A N 1
ATOM 2032 C CA . GLU A 1 265 ? -6.603 13.547 -13.896 1.00 58.28 265 GLU A CA 1
ATOM 2033 C C . GLU A 1 265 ? -6.060 13.356 -12.460 1.00 58.28 265 GLU A C 1
ATOM 2035 O O . GLU A 1 265 ? -6.012 14.303 -11.677 1.00 58.28 265 GLU A O 1
ATOM 2040 N N . ASP A 1 266 ? -5.529 12.170 -12.130 1.00 61.22 266 ASP A N 1
ATOM 2041 C CA . ASP A 1 266 ? -4.993 11.816 -10.807 1.00 61.22 266 ASP A CA 1
ATOM 2042 C C . ASP A 1 266 ? -3.705 12.563 -10.439 1.00 61.22 266 ASP A C 1
ATOM 2044 O O . ASP A 1 266 ? -3.295 12.516 -9.279 1.00 61.22 266 ASP A O 1
ATOM 2048 N N . PHE A 1 267 ? -3.070 13.253 -11.391 1.00 65.56 267 PHE A N 1
ATOM 2049 C CA . PHE A 1 267 ? -1.854 14.042 -11.175 1.00 65.56 267 PHE A CA 1
ATOM 2050 C C . PHE A 1 267 ? -2.016 15.523 -11.509 1.00 65.56 267 PHE A C 1
ATOM 2052 O O . PHE A 1 267 ? -1.032 16.252 -11.472 1.00 65.56 267 PHE A O 1
ATOM 2059 N N . GLU A 1 268 ? -3.228 16.014 -11.777 1.00 67.62 268 GLU A N 1
ATOM 2060 C CA . GLU A 1 268 ? -3.440 17.449 -12.036 1.00 67.62 268 GLU A CA 1
ATOM 2061 C C . GLU A 1 268 ? -3.042 18.339 -10.851 1.00 67.62 268 GLU A C 1
ATOM 2063 O O . GLU A 1 268 ? -2.710 19.508 -11.028 1.00 67.62 268 GLU A O 1
ATOM 2068 N N . TRP A 1 269 ? -3.019 17.777 -9.640 1.00 66.06 269 TRP A N 1
ATOM 2069 C CA . TRP A 1 269 ? -2.510 18.448 -8.445 1.00 66.06 269 TRP A CA 1
ATOM 2070 C C . TRP A 1 269 ? -0.979 18.549 -8.409 1.00 66.06 269 TRP A C 1
ATOM 2072 O O . TRP A 1 269 ? -0.447 19.329 -7.621 1.00 66.06 269 TRP A O 1
ATOM 2082 N N . TYR A 1 270 ? -0.262 17.761 -9.215 1.00 68.69 270 TYR A N 1
ATOM 2083 C CA . TYR A 1 270 ? 1.193 17.763 -9.246 1.00 68.69 270 TYR A CA 1
ATOM 2084 C C . TYR A 1 270 ? 1.673 18.955 -10.089 1.00 68.69 270 TYR A C 1
ATOM 2086 O O . TYR A 1 270 ? 1.416 18.982 -11.296 1.00 68.69 270 TYR A O 1
ATOM 2094 N N . PRO A 1 271 ? 2.396 19.934 -9.509 1.00 69.31 271 PRO A N 1
ATOM 2095 C CA . PRO A 1 271 ? 2.701 21.200 -10.187 1.00 69.31 271 PRO A CA 1
ATOM 2096 C C . PRO A 1 271 ? 3.433 21.063 -11.530 1.00 69.31 271 PRO A C 1
ATOM 2098 O O . PRO A 1 271 ? 3.380 21.966 -12.360 1.00 69.31 271 PRO A O 1
ATOM 2101 N N . LEU A 1 272 ? 4.112 19.934 -11.749 1.00 71.81 272 LEU A N 1
ATOM 2102 C CA . LEU A 1 272 ? 4.948 19.667 -12.922 1.00 71.81 272 LEU A CA 1
ATOM 2103 C C . LEU A 1 272 ? 4.339 18.623 -13.864 1.00 71.81 272 LEU A C 1
ATOM 2105 O O . LEU A 1 272 ? 4.994 18.151 -14.794 1.00 71.81 272 LEU A O 1
ATOM 2109 N N . TRP A 1 273 ? 3.075 18.254 -13.644 1.00 76.19 273 TRP A N 1
ATOM 2110 C CA . TRP A 1 273 ? 2.405 17.234 -14.441 1.00 76.19 273 TRP A CA 1
ATOM 2111 C C . TRP A 1 273 ? 2.385 17.562 -15.933 1.00 76.19 273 TRP A C 1
ATOM 2113 O O . TRP A 1 273 ? 2.596 16.681 -16.758 1.00 76.19 273 TRP A O 1
ATOM 2123 N N . THR A 1 274 ? 2.218 18.836 -16.289 1.00 77.00 274 THR A N 1
ATOM 2124 C CA . THR A 1 274 ? 2.219 19.301 -17.683 1.00 77.00 274 THR A CA 1
ATOM 2125 C C . THR A 1 274 ? 3.507 18.940 -18.434 1.00 77.00 274 THR A C 1
ATOM 2127 O O . THR A 1 274 ? 3.447 18.630 -19.622 1.00 77.00 274 THR A O 1
ATOM 2130 N N . GLU A 1 275 ? 4.660 18.943 -17.758 1.00 74.94 275 GLU A N 1
ATOM 2131 C CA . GLU A 1 275 ? 5.965 18.593 -18.342 1.00 74.94 275 GLU A CA 1
ATOM 2132 C C . GLU A 1 275 ? 6.227 17.081 -18.312 1.00 74.94 275 GLU A C 1
ATOM 2134 O O . GLU A 1 275 ? 6.789 16.518 -19.253 1.00 74.94 275 GLU A O 1
ATOM 2139 N N . LEU A 1 276 ? 5.775 16.410 -17.248 1.00 72.62 276 LEU A N 1
ATOM 2140 C CA . LEU A 1 276 ? 5.908 14.962 -17.066 1.00 72.62 276 LEU A CA 1
ATOM 2141 C C . LEU A 1 276 ? 5.014 14.162 -18.009 1.00 72.62 276 LEU A C 1
ATOM 2143 O O . LEU A 1 276 ? 5.410 13.100 -18.491 1.00 72.62 276 LEU A O 1
ATOM 2147 N N . LYS A 1 277 ? 3.809 14.664 -18.278 1.00 76.19 277 LYS A N 1
ATOM 2148 C CA . LYS A 1 277 ? 2.777 13.965 -19.037 1.00 76.19 277 LYS A CA 1
ATOM 2149 C C . LYS A 1 277 ? 3.275 13.491 -20.408 1.00 76.19 277 LYS A C 1
ATOM 2151 O O . LYS A 1 277 ? 3.181 12.292 -20.646 1.00 76.19 277 LYS A O 1
ATOM 2156 N N . PRO A 1 278 ? 3.890 14.323 -21.274 1.00 75.38 278 PRO A N 1
ATOM 2157 C CA . PRO A 1 278 ? 4.416 13.853 -22.557 1.00 75.38 278 PRO A CA 1
ATOM 2158 C C . PRO A 1 278 ? 5.500 12.773 -22.432 1.00 75.38 278 PRO A C 1
ATOM 2160 O O . PRO A 1 278 ? 5.585 11.890 -23.284 1.00 75.38 278 PRO A O 1
ATOM 2163 N N . LEU A 1 279 ? 6.333 12.817 -21.383 1.00 72.06 279 LEU A N 1
ATOM 2164 C CA . LEU A 1 279 ? 7.381 11.817 -21.143 1.00 72.06 279 LEU A CA 1
ATOM 2165 C C . LEU A 1 279 ? 6.778 10.482 -20.711 1.00 72.06 279 LEU A C 1
ATOM 2167 O O . LEU A 1 279 ? 7.139 9.441 -21.266 1.00 72.06 279 LEU A O 1
ATOM 2171 N N . VAL A 1 280 ? 5.834 10.532 -19.768 1.00 70.56 280 VAL A N 1
ATOM 2172 C CA . VAL A 1 280 ? 5.044 9.376 -19.341 1.00 70.56 280 VAL A CA 1
ATOM 2173 C C . VAL A 1 280 ? 4.299 8.805 -20.546 1.00 70.56 280 VAL A C 1
ATOM 2175 O O . VAL A 1 280 ? 4.437 7.624 -20.825 1.00 70.56 280 VAL A O 1
ATOM 2178 N N . GLU A 1 281 ? 3.607 9.618 -21.346 1.00 71.31 281 GLU A N 1
ATOM 2179 C CA . GLU A 1 281 ? 2.935 9.180 -22.578 1.00 71.31 281 GLU A CA 1
ATOM 2180 C C . GLU A 1 281 ? 3.902 8.510 -23.561 1.00 71.31 281 GLU A C 1
ATOM 2182 O O . GLU A 1 281 ? 3.663 7.382 -23.987 1.00 71.31 281 GLU A O 1
ATOM 2187 N N . ALA A 1 282 ? 5.040 9.135 -23.869 1.00 67.19 282 ALA A N 1
ATOM 2188 C CA . ALA A 1 282 ? 6.010 8.595 -24.821 1.00 67.19 282 ALA A CA 1
ATOM 2189 C C . ALA A 1 282 ? 6.571 7.221 -24.407 1.00 67.19 282 ALA A C 1
ATOM 2191 O O . ALA A 1 282 ? 6.840 6.372 -25.269 1.00 67.19 282 ALA A O 1
ATOM 2192 N N . HIS A 1 283 ? 6.734 6.998 -23.101 1.00 60.94 283 HIS A N 1
ATOM 2193 C CA . HIS A 1 283 ? 7.315 5.774 -22.551 1.00 60.94 283 HIS A CA 1
ATOM 2194 C C . HIS A 1 283 ? 6.255 4.734 -22.154 1.00 60.94 283 HIS A C 1
ATOM 2196 O O . HIS A 1 283 ? 6.581 3.552 -22.083 1.00 60.94 283 HIS A O 1
ATOM 2202 N N . TRP A 1 284 ? 4.995 5.138 -21.964 1.00 59.53 284 TRP A N 1
ATOM 2203 C CA . TRP A 1 284 ? 3.959 4.316 -21.329 1.00 59.53 284 TRP A CA 1
ATOM 2204 C C . TRP A 1 284 ? 2.663 4.164 -22.127 1.00 59.53 284 TRP A C 1
ATOM 2206 O O . TRP A 1 284 ? 2.012 3.125 -22.042 1.00 59.53 284 TRP A O 1
ATOM 2216 N N . PHE A 1 285 ? 2.261 5.155 -22.924 1.00 53.38 285 PHE A N 1
ATOM 2217 C CA . PHE A 1 285 ? 0.964 5.172 -23.604 1.00 53.38 285 PHE A CA 1
ATOM 2218 C C . PHE A 1 285 ? 1.126 5.539 -25.076 1.00 53.38 285 PHE A C 1
ATOM 2220 O O . PHE A 1 285 ? 1.285 6.703 -25.431 1.00 53.38 285 PHE A O 1
ATOM 2227 N N . VAL A 1 286 ? 0.991 4.563 -25.973 1.00 43.78 286 VAL A N 1
ATOM 2228 C CA . VAL A 1 286 ? 0.747 4.882 -27.385 1.00 43.78 286 VAL A CA 1
ATOM 2229 C C . VAL A 1 286 ? -0.726 4.621 -27.662 1.00 43.78 286 VAL A C 1
ATOM 2231 O O . VAL A 1 286 ? -1.192 3.490 -27.576 1.00 43.78 286 VAL A O 1
ATOM 2234 N N . GLN A 1 287 ? -1.456 5.692 -27.990 1.00 41.03 287 GLN A N 1
ATOM 2235 C CA . GLN A 1 287 ? -2.843 5.649 -28.475 1.00 41.03 287 GLN A CA 1
ATOM 2236 C C . GLN A 1 287 ? -3.839 4.954 -27.527 1.00 41.03 287 GLN A C 1
ATOM 2238 O O . GLN A 1 287 ? -4.592 4.073 -27.935 1.00 41.03 287 GLN A O 1
ATOM 2243 N N . GLY A 1 288 ? -3.850 5.337 -26.246 1.00 39.00 288 GLY A N 1
ATOM 2244 C CA . GLY A 1 288 ? -4.841 4.832 -25.282 1.00 39.00 288 GLY A CA 1
ATOM 2245 C C . GLY A 1 288 ? -4.690 3.349 -24.923 1.00 39.00 288 GLY A C 1
ATOM 2246 O O . GLY A 1 288 ? -5.528 2.805 -24.213 1.00 39.00 288 GLY A O 1
ATOM 2247 N N . SER A 1 289 ? -3.618 2.707 -25.386 1.00 39.50 289 SER A N 1
ATOM 2248 C CA . SER A 1 289 ? -3.202 1.370 -24.978 1.00 39.50 289 SER A CA 1
ATOM 2249 C C . SER A 1 289 ? -1.869 1.504 -24.245 1.00 39.50 289 SER A C 1
ATOM 2251 O O . SER A 1 289 ? -0.955 2.174 -24.738 1.00 39.50 289 SER A O 1
ATOM 2253 N N . THR A 1 290 ? -1.745 0.895 -23.063 1.00 43.62 290 THR A N 1
ATOM 2254 C CA . THR A 1 290 ? -0.461 0.773 -22.362 1.00 43.62 290 THR A CA 1
ATOM 2255 C C . THR A 1 290 ? 0.550 0.151 -23.312 1.00 43.62 290 THR A C 1
ATOM 2257 O O . THR A 1 290 ? 0.393 -0.993 -23.748 1.00 43.62 290 THR A O 1
ATOM 2260 N N . LYS A 1 291 ? 1.584 0.913 -23.658 1.00 43.94 291 LYS A N 1
ATOM 2261 C CA . LYS A 1 291 ? 2.736 0.416 -24.386 1.00 43.94 291 LYS A CA 1
ATOM 2262 C C . LYS A 1 291 ? 3.485 -0.470 -23.399 1.00 43.94 291 LYS A C 1
ATOM 2264 O O . LYS A 1 291 ? 4.324 -0.002 -22.640 1.00 43.94 291 LYS A O 1
ATOM 2269 N N . VAL A 1 292 ? 3.171 -1.760 -23.388 1.00 41.31 292 VAL A N 1
ATOM 2270 C CA . VAL A 1 292 ? 4.115 -2.748 -22.877 1.00 41.31 292 VAL A CA 1
ATOM 2271 C C . VAL A 1 292 ? 5.294 -2.685 -23.846 1.00 41.31 292 VAL A C 1
ATOM 2273 O O . VAL A 1 292 ? 5.283 -3.324 -24.895 1.00 41.31 292 VAL A O 1
ATOM 2276 N N . LEU A 1 293 ? 6.278 -1.829 -23.559 1.00 36.12 293 LEU A N 1
ATOM 2277 C CA . LEU A 1 293 ? 7.565 -1.809 -24.249 1.00 36.12 293 LEU A CA 1
ATOM 2278 C C . LEU A 1 293 ? 8.364 -3.049 -23.839 1.00 36.12 293 LEU A C 1
ATOM 2280 O O . LEU A 1 293 ? 9.457 -2.950 -23.304 1.00 36.12 293 LEU A O 1
ATOM 2284 N N . TYR A 1 294 ? 7.837 -4.235 -24.128 1.00 38.78 294 TYR A N 1
ATOM 2285 C CA . TYR A 1 294 ? 8.708 -5.351 -24.434 1.00 38.78 294 TYR A CA 1
ATOM 2286 C C . TYR A 1 294 ? 9.110 -5.150 -25.892 1.00 38.78 294 TYR A C 1
ATOM 2288 O O . TYR A 1 294 ? 8.394 -5.541 -26.813 1.00 38.78 294 TYR A O 1
ATOM 2296 N N . SER A 1 295 ? 10.275 -4.547 -26.133 1.00 36.69 295 SER A N 1
ATOM 2297 C CA . SER A 1 295 ? 11.065 -5.063 -27.247 1.00 36.69 295 SER A CA 1
ATOM 2298 C C . SER A 1 295 ? 11.288 -6.530 -26.904 1.00 36.69 295 SER A C 1
ATOM 2300 O O . SER A 1 295 ? 11.950 -6.816 -25.905 1.00 36.69 295 SER A O 1
ATOM 2302 N N . ALA A 1 296 ? 10.642 -7.439 -27.636 1.00 33.81 296 ALA A N 1
ATOM 2303 C CA . ALA A 1 296 ? 10.848 -8.867 -27.456 1.00 33.81 296 ALA A CA 1
ATOM 2304 C C . ALA A 1 296 ? 12.359 -9.133 -27.320 1.00 33.81 296 ALA A C 1
ATOM 2306 O O . ALA A 1 296 ? 13.132 -8.506 -28.056 1.00 33.81 296 ALA A O 1
ATOM 2307 N N . PRO A 1 297 ? 12.807 -10.010 -26.399 1.00 41.06 297 PRO A N 1
ATOM 2308 C CA . PRO A 1 297 ? 14.195 -10.448 -26.434 1.00 41.06 297 PRO A CA 1
ATOM 2309 C C . PRO A 1 297 ? 14.485 -10.911 -27.869 1.00 41.06 297 PRO A C 1
ATOM 2311 O O . PRO A 1 297 ? 13.606 -11.553 -28.460 1.00 41.06 297 PRO A O 1
ATOM 2314 N N . PRO A 1 298 ? 15.638 -10.544 -28.464 1.00 37.38 298 PRO A N 1
ATOM 2315 C CA . PRO A 1 298 ? 15.937 -10.912 -29.839 1.00 37.38 298 PRO A CA 1
ATOM 2316 C C . PRO A 1 298 ? 15.702 -12.410 -29.974 1.00 37.38 298 PRO A C 1
ATOM 2318 O O . PRO A 1 298 ? 16.250 -13.198 -29.197 1.00 37.38 298 PRO A O 1
ATOM 2321 N N . THR A 1 299 ? 14.822 -12.787 -30.901 1.00 42.78 299 THR A N 1
ATOM 2322 C CA . THR A 1 299 ? 14.562 -14.188 -31.218 1.00 42.78 299 THR A CA 1
ATOM 2323 C C . THR A 1 299 ? 15.901 -14.890 -31.390 1.00 42.78 299 THR A C 1
ATOM 2325 O O . THR A 1 299 ? 16.799 -14.348 -32.041 1.00 42.78 299 THR A O 1
ATOM 2328 N N . GLU A 1 300 ? 16.034 -16.062 -30.767 1.00 42.78 300 GLU A N 1
ATOM 2329 C CA . GLU A 1 300 ? 17.167 -16.983 -30.887 1.00 42.78 300 GLU A CA 1
ATOM 2330 C C . GLU A 1 300 ? 17.464 -17.219 -32.383 1.00 42.78 300 GLU A C 1
ATOM 2332 O O . GLU A 1 300 ? 16.872 -18.072 -33.035 1.00 42.78 300 GLU A O 1
ATOM 2337 N N . GLY A 1 301 ? 18.289 -16.357 -32.977 1.00 45.28 301 GLY A N 1
ATOM 2338 C CA . GLY A 1 301 ? 18.404 -16.239 -34.431 1.00 45.28 301 GLY A CA 1
ATOM 2339 C C . GLY A 1 301 ? 19.140 -14.983 -34.902 1.00 45.28 301 GLY A C 1
ATOM 2340 O O . GLY A 1 301 ? 19.878 -15.060 -35.877 1.00 45.28 301 GLY A O 1
ATOM 2341 N N . GLU A 1 302 ? 19.052 -13.863 -34.176 1.00 36.41 302 GLU A N 1
ATOM 2342 C CA . GLU A 1 302 ? 19.781 -12.620 -34.507 1.00 36.41 302 GLU A CA 1
ATOM 2343 C C . GLU A 1 302 ? 20.980 -12.354 -33.579 1.00 36.41 302 GLU A C 1
ATOM 2345 O O . GLU A 1 302 ? 21.239 -11.235 -33.145 1.00 36.41 302 GLU A O 1
ATOM 2350 N N . ARG A 1 303 ? 21.770 -13.393 -33.278 1.00 36.44 303 ARG A N 1
ATOM 2351 C CA . ARG A 1 303 ? 23.156 -13.197 -32.823 1.00 36.44 303 ARG A CA 1
ATOM 2352 C C . ARG A 1 303 ? 24.085 -13.292 -34.025 1.00 36.44 303 ARG A C 1
ATOM 2354 O O . ARG A 1 303 ? 24.687 -14.334 -34.272 1.00 36.44 303 ARG A O 1
ATOM 2361 N N . THR A 1 304 ? 24.233 -12.203 -34.773 1.00 35.88 304 THR A N 1
ATOM 2362 C CA . THR A 1 304 ? 25.427 -12.047 -35.609 1.00 35.88 304 THR A CA 1
ATOM 2363 C C . THR A 1 304 ? 26.603 -11.750 -34.689 1.00 35.88 304 THR A C 1
ATOM 2365 O O . THR A 1 304 ? 26.788 -10.622 -34.239 1.00 35.88 304 THR A O 1
ATOM 2368 N N . TYR A 1 305 ? 27.387 -12.784 -34.389 1.00 33.34 305 TYR A N 1
ATOM 2369 C CA . TYR A 1 305 ? 28.736 -12.615 -33.870 1.00 33.34 305 TYR A CA 1
ATOM 2370 C C . TYR A 1 305 ? 29.586 -11.986 -34.979 1.00 33.34 305 TYR A C 1
ATOM 2372 O O . TYR A 1 305 ? 29.934 -12.654 -35.953 1.00 33.34 305 TYR A O 1
ATOM 2380 N N . ALA A 1 306 ? 29.887 -10.697 -34.848 1.00 36.78 306 ALA A N 1
ATOM 2381 C CA . ALA A 1 306 ? 31.040 -10.109 -35.511 1.00 36.78 306 ALA A CA 1
ATOM 2382 C C . ALA A 1 306 ? 32.246 -10.329 -34.590 1.00 36.78 306 ALA A C 1
ATOM 2384 O O . ALA A 1 306 ? 32.220 -9.917 -33.429 1.00 36.78 306 ALA A O 1
ATOM 2385 N N . TRP A 1 307 ? 33.227 -11.066 -35.108 1.00 39.50 307 TRP A N 1
ATOM 2386 C CA . TRP A 1 307 ? 34.554 -11.245 -34.523 1.00 39.50 307 TRP A CA 1
ATOM 2387 C C . TRP A 1 307 ? 35.357 -9.948 -34.596 1.00 39.50 307 TRP A C 1
ATOM 2389 O O . TRP A 1 307 ? 35.192 -9.226 -35.608 1.00 39.50 307 TRP A O 1
#

Radius of gyration: 25.98 Å; chains: 1; bounding box: 102×55×67 Å

Foldseek 3Di:
DDDDDDDPDDDPDQWDKFKWWDDDPVVRATKIWIWTQDWQKIKIAMDHPPDLGDIDMDGDPGSVLSVVVVVVVVVVVVVVVIDTDPDDHDDDPVVVPVPDDDPDDDDPPPPDPPPPQPKKKKKKWQPAACDLVNLVVLLVVLVVLVVVVVVLPPFDFDDPDDPQDSKGFFGDNRHTQAMAEADGVVVLVPDDPVVNCCCAPVQDDQRHHAHVRNTHIYMRIDGPDSRVVSVLSSQVSCCAQPFMDMDMPVPPPGDGPQPSPCDLVNCPVPPCSVVSVVVCCVQFNDPNDGPPPPPDDPPPPPPPDDD

Secondary structure (DSSP, 8-state):
----------------EEEEEEEETTTTEEEEEEEEEETTEEEEEEEETTS--EEEEEE-SSHHHHHHHHHHHHHHHHHTT-EE-S---PPPHHHHHTTSPPP-------TT-------EEEEEEESS---HHHHHHHHHHHHHHHHT-GGGTTS-------TT--EEEEEETTEEEEEEESPPHHHHHHS-HHHHHHHHTT---SSSBPPTTS-EEEEEEE-SSTTHHHHHHHHHHHHHHH-EEEEETTS----TTTS-S--GGGGTTSTTHHHHHHHHHHHHEETTEE------PPPTT------

Sequence (307 aa):
MSGARNTEGGVMGAGKSVYLEYYDSARNADKFYQATLKDSSVCYQWGRCGTKGQAKVETHSSERAASQALDEKVSEKARKGYSRTGGSVPLPQEFSQAASPPPKKEPETNPDQDSEPASYFLNWKAARPIDAAALEESAELTRRIIDHCQHLLPQRFLLQSGEDYRQVLFFEDGEQVAAFGYPPMAFLDALTTRERKAVLELGTSRDGWLSNHGTGQGIISTGKKMFDFPVRLFLSILAGSHGLEVSCSDGLEYGTGLAVTPTMEDFEWYPLWTELKPLVEAHWFVQGSTKVLYSAPPTEGERTYAW

pLDDT: mean 70.69, std 19.97, range [24.97, 96.38]